Protein AF-A0A9E5QBC8-F1 (afdb_monomer_lite)

Foldseek 3Di:
DDPPPWLKWKKKFAADDPDQKPDDADDDDDDDPQAQWAWGDKIKGHRKIWMWMWTDPPWTKIKIKIAHPDQQIKIKIKIQGQDKKKKAWDQKDKDQFPDFDDDDPDDSITTGHGDPVRRMMMIIHGRMIIMMMTDRDPFKHWHHDQDWRHTAKIWRWDADPVRDTWGSDPAKDWADDVVQNVDDIDIDGPPKIWMFHRFDPKTWRTWMQGSVVRDIDTDMDGDGPFIWIDDPPDIDTPDDDPVNVQVSDVVSVVVVVVCVVCVVVVVVVVVVVVVVVVD

Structure (mmCIF, N/CA/C/O backbone):
data_AF-A0A9E5QBC8-F1
#
_entry.id   AF-A0A9E5QBC8-F1
#
loop_
_atom_site.group_PDB
_atom_site.id
_atom_site.type_symbol
_atom_site.label_atom_id
_atom_site.label_alt_id
_atom_site.label_comp_id
_atom_site.label_asym_id
_atom_site.label_entity_id
_atom_site.label_seq_id
_atom_site.pdbx_PDB_ins_code
_atom_site.Cartn_x
_atom_site.Cartn_y
_atom_site.Cartn_z
_atom_site.occupancy
_atom_site.B_iso_or_equiv
_atom_site.auth_seq_id
_atom_site.auth_comp_id
_atom_site.auth_asym_id
_atom_site.auth_atom_id
_atom_site.pdbx_PDB_model_num
ATOM 1 N N . MET A 1 1 ? 2.481 28.783 23.206 1.00 30.66 1 MET A N 1
ATOM 2 C CA . MET A 1 1 ? 1.432 28.085 22.438 1.00 30.66 1 MET A CA 1
ATOM 3 C C . MET A 1 1 ? 2.155 27.101 21.543 1.00 30.66 1 MET A C 1
ATOM 5 O O . MET A 1 1 ? 2.629 27.474 20.484 1.00 30.66 1 MET A O 1
ATOM 9 N N . GLU A 1 2 ? 2.401 25.906 22.066 1.00 24.31 2 GLU A N 1
ATOM 10 C CA . GLU A 1 2 ? 3.211 24.882 21.409 1.00 24.31 2 GLU A CA 1
ATOM 11 C C . GLU A 1 2 ? 2.227 23.858 20.834 1.00 24.31 2 GLU A C 1
ATOM 13 O O . GLU A 1 2 ? 1.739 22.982 21.544 1.00 24.31 2 GLU A O 1
ATOM 18 N N . LEU A 1 3 ? 1.840 24.040 19.568 1.00 27.94 3 LEU A N 1
ATOM 19 C CA . LEU A 1 3 ? 1.167 22.988 18.812 1.00 27.94 3 LEU A CA 1
ATOM 20 C C . LEU A 1 3 ? 2.230 21.920 18.550 1.00 27.94 3 LEU A C 1
ATOM 22 O O . LEU A 1 3 ? 2.986 22.008 17.585 1.00 27.94 3 LEU A O 1
ATOM 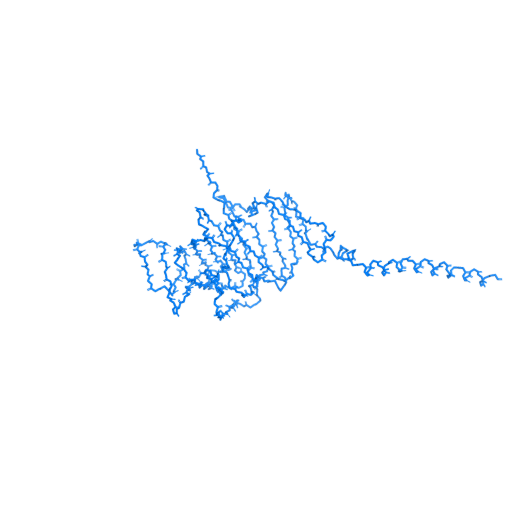26 N N . LYS A 1 4 ? 2.348 20.948 19.461 1.00 30.98 4 LYS A N 1
ATOM 27 C CA . LYS A 1 4 ? 3.004 19.681 19.142 1.00 30.98 4 LYS A CA 1
ATOM 28 C C . LYS A 1 4 ? 2.157 19.040 18.054 1.00 30.98 4 LYS A C 1
ATOM 30 O O . LYS A 1 4 ? 1.090 18.513 18.340 1.00 30.98 4 LYS A O 1
ATOM 35 N N . ASP A 1 5 ? 2.612 19.191 16.818 1.00 40.34 5 ASP A N 1
ATOM 36 C CA . ASP A 1 5 ? 2.021 18.576 15.640 1.00 40.34 5 ASP A CA 1
ATOM 37 C C . ASP A 1 5 ? 2.048 17.054 15.841 1.00 40.34 5 ASP A C 1
ATOM 39 O O . ASP A 1 5 ? 3.111 16.420 15.777 1.00 40.34 5 ASP A O 1
ATOM 43 N N . ASP A 1 6 ? 0.894 16.492 16.205 1.00 47.66 6 ASP A N 1
ATOM 44 C CA . ASP A 1 6 ? 0.686 15.054 16.293 1.00 47.66 6 ASP A CA 1
ATOM 45 C C . ASP A 1 6 ? 0.886 14.487 14.883 1.00 47.66 6 ASP A C 1
ATOM 47 O O . ASP A 1 6 ? 0.111 14.717 13.955 1.00 47.66 6 ASP A O 1
ATOM 51 N N . GLN A 1 7 ? 2.020 13.808 14.712 1.00 53.22 7 GLN A N 1
ATOM 52 C CA . GLN A 1 7 ? 2.468 13.236 13.448 1.00 53.22 7 GLN A CA 1
ATOM 53 C C . GLN A 1 7 ? 1.563 12.056 13.075 1.00 53.22 7 GLN A C 1
ATOM 55 O O . GLN A 1 7 ? 1.867 10.907 13.395 1.00 53.22 7 GLN A O 1
ATOM 60 N N . ASN A 1 8 ? 0.439 12.349 12.425 1.00 50.16 8 ASN A N 1
ATOM 61 C CA . ASN A 1 8 ? -0.476 11.341 11.904 1.00 50.16 8 ASN A CA 1
ATOM 62 C C . ASN A 1 8 ? -0.032 10.898 10.506 1.00 50.16 8 ASN A C 1
ATOM 64 O O . ASN A 1 8 ? 0.136 11.728 9.607 1.00 50.16 8 ASN A O 1
ATOM 68 N N . GLN A 1 9 ? 0.114 9.588 10.314 1.00 49.91 9 GLN A N 1
ATOM 69 C CA . GLN A 1 9 ? 0.330 8.980 9.000 1.00 49.91 9 GLN A CA 1
ATOM 70 C C . GLN A 1 9 ? -0.984 8.395 8.510 1.00 49.91 9 GLN A C 1
ATOM 72 O O . GLN A 1 9 ? -1.543 7.524 9.170 1.00 49.91 9 GLN A O 1
ATOM 77 N N . THR A 1 10 ? -1.452 8.835 7.345 1.00 52.03 10 THR A N 1
ATOM 78 C CA . THR A 1 10 ? -2.659 8.304 6.704 1.00 52.03 10 THR A CA 1
ATOM 79 C C . THR A 1 10 ? -2.285 7.659 5.381 1.00 52.03 10 THR A C 1
ATOM 81 O O . THR A 1 10 ? -1.554 8.239 4.580 1.00 52.03 10 THR A O 1
ATOM 84 N N . ILE A 1 11 ? -2.795 6.456 5.144 1.00 55.56 11 ILE A N 1
ATOM 85 C CA . ILE A 1 11 ? -2.618 5.717 3.900 1.00 55.56 11 ILE A CA 1
ATOM 86 C C . ILE A 1 11 ? -3.996 5.350 3.389 1.00 55.56 11 ILE A C 1
ATOM 88 O O . ILE A 1 11 ? -4.793 4.723 4.088 1.00 55.56 11 ILE A O 1
ATOM 92 N N . THR A 1 12 ? -4.270 5.757 2.155 1.00 59.97 12 THR A N 1
ATOM 93 C CA . THR A 1 12 ? -5.538 5.471 1.496 1.00 59.97 12 THR A CA 1
ATOM 94 C C . THR A 1 12 ? -5.338 4.316 0.526 1.00 59.97 12 THR A C 1
ATOM 96 O O . THR A 1 12 ? -4.531 4.387 -0.402 1.00 59.97 12 THR A O 1
ATOM 99 N N . ILE A 1 13 ? -6.089 3.241 0.738 1.00 54.59 13 ILE A N 1
ATOM 100 C CA . ILE A 1 13 ? -6.088 2.035 -0.083 1.00 54.59 13 ILE A CA 1
ATOM 101 C C . ILE A 1 13 ? -7.425 1.966 -0.821 1.00 54.59 13 ILE A C 1
ATOM 103 O O . ILE A 1 13 ? -8.492 2.035 -0.210 1.00 54.59 13 ILE A O 1
ATOM 107 N N . ARG A 1 14 ? -7.386 1.803 -2.146 1.00 49.09 14 ARG A N 1
ATOM 108 C CA . ARG A 1 14 ? -8.592 1.538 -2.947 1.00 49.09 14 ARG A CA 1
ATOM 109 C C . ARG A 1 14 ? -8.639 0.066 -3.337 1.00 49.09 14 ARG A C 1
ATOM 111 O O . ARG A 1 14 ? -7.687 -0.454 -3.924 1.00 49.09 14 ARG A O 1
ATOM 118 N N . LEU A 1 15 ? -9.744 -0.597 -3.001 1.00 46.62 15 LEU A N 1
ATOM 119 C CA . LEU A 1 15 ? -9.934 -2.026 -3.257 1.00 46.62 15 LEU A CA 1
ATOM 120 C C . LEU A 1 15 ? -10.379 -2.276 -4.708 1.00 46.62 15 LEU A C 1
ATOM 122 O O . LEU A 1 15 ? -11.296 -1.614 -5.201 1.00 46.62 15 LEU A O 1
ATOM 126 N N . ALA A 1 16 ? -9.758 -3.264 -5.361 1.00 36.47 16 ALA A N 1
ATOM 127 C CA . ALA A 1 16 ? -10.071 -3.696 -6.727 1.00 36.47 16 ALA A CA 1
ATOM 128 C C . ALA A 1 16 ? -10.977 -4.937 -6.740 1.00 36.47 16 ALA A C 1
ATOM 130 O O . ALA A 1 16 ? -10.787 -5.839 -5.925 1.00 36.47 16 ALA A O 1
ATOM 131 N N . GLY A 1 17 ? -11.897 -5.043 -7.704 1.00 38.25 17 GLY A N 1
ATOM 132 C CA . GLY A 1 17 ? -12.612 -6.296 -7.977 1.00 38.25 17 GLY A CA 1
ATOM 133 C C . GLY A 1 17 ? -13.818 -6.148 -8.908 1.00 38.25 17 GLY A C 1
ATOM 134 O O . GLY A 1 17 ? -14.735 -5.393 -8.622 1.00 38.25 17 GLY A O 1
ATOM 135 N N . GLU A 1 18 ? -13.873 -6.918 -9.995 1.00 36.22 18 GLU A N 1
ATOM 136 C CA . GLU A 1 18 ? -15.018 -6.923 -10.928 1.00 36.22 18 GLU A CA 1
ATOM 137 C C . GLU A 1 18 ? -16.269 -7.627 -10.361 1.00 36.22 18 GLU A C 1
ATOM 139 O O . GLU A 1 18 ? -17.368 -7.500 -10.897 1.00 36.22 18 GLU A O 1
ATOM 144 N N . THR A 1 19 ? -16.131 -8.355 -9.250 1.00 35.38 19 THR A N 1
ATOM 145 C CA . THR A 1 19 ? -17.245 -9.016 -8.561 1.00 35.38 19 THR A CA 1
ATOM 146 C C . THR A 1 19 ? -17.944 -8.073 -7.569 1.00 35.38 19 THR A C 1
ATOM 148 O O . THR A 1 19 ? -17.261 -7.405 -6.791 1.00 35.38 19 THR A O 1
ATOM 151 N N . PRO A 1 20 ? -19.294 -8.061 -7.505 1.00 33.47 20 PRO A N 1
ATOM 152 C CA . PRO A 1 20 ? -20.092 -7.100 -6.721 1.00 33.47 20 PRO A CA 1
ATOM 153 C C . PRO A 1 20 ? -19.868 -7.160 -5.198 1.00 33.47 20 PRO A C 1
ATOM 155 O O . PRO A 1 20 ? -20.250 -6.243 -4.473 1.00 33.47 20 PRO A O 1
ATOM 158 N N . SER A 1 21 ? -19.202 -8.207 -4.717 1.00 33.22 21 SER A N 1
ATOM 159 C CA . SER A 1 21 ? -18.767 -8.379 -3.335 1.00 33.22 21 SER A CA 1
ATOM 160 C C . SER A 1 21 ? -17.375 -9.010 -3.330 1.00 33.22 21 SER A C 1
ATOM 162 O O . SER A 1 21 ? -17.233 -10.181 -3.685 1.00 33.22 21 SER A O 1
ATOM 164 N N . ALA A 1 22 ? -16.347 -8.261 -2.923 1.00 30.05 22 ALA A N 1
ATOM 165 C CA . ALA A 1 22 ? -15.051 -8.844 -2.599 1.00 30.05 22 ALA A CA 1
ATOM 166 C C . ALA A 1 22 ? -15.187 -9.553 -1.242 1.00 30.05 22 ALA A C 1
ATOM 168 O O . ALA A 1 22 ? -15.096 -8.938 -0.180 1.00 30.05 22 ALA A O 1
ATOM 169 N N . ILE A 1 23 ? -15.495 -10.851 -1.272 1.00 30.62 23 ILE A N 1
ATOM 170 C CA . ILE A 1 23 ? -15.483 -11.698 -0.079 1.00 30.62 23 ILE A CA 1
ATOM 171 C C . ILE A 1 23 ? -14.111 -12.350 -0.020 1.00 30.62 23 ILE A C 1
ATOM 173 O O . ILE A 1 23 ? -13.866 -13.380 -0.642 1.00 30.62 23 ILE A O 1
ATOM 177 N N . LEU A 1 24 ? -13.211 -11.739 0.741 1.00 26.48 24 LEU A N 1
ATOM 178 C CA . LEU A 1 24 ? -12.032 -12.432 1.229 1.00 26.48 24 LEU A CA 1
ATOM 179 C C . LEU A 1 24 ? -12.481 -13.176 2.503 1.00 26.48 24 LEU A C 1
ATOM 181 O O . LEU A 1 24 ? -13.151 -12.613 3.371 1.00 26.48 24 LEU A O 1
ATOM 185 N N . SER A 1 25 ? -12.230 -14.476 2.597 1.00 23.64 25 SER A N 1
ATOM 186 C CA . SER A 1 25 ? -12.508 -15.259 3.806 1.00 23.64 25 SER A CA 1
ATOM 187 C C . SER A 1 25 ? -11.439 -16.319 3.947 1.00 23.64 25 SER A C 1
ATOM 189 O O . SER A 1 25 ? -11.368 -17.199 3.092 1.00 23.64 25 SER A O 1
ATOM 191 N N . ILE A 1 26 ? -10.628 -16.253 5.001 1.00 24.30 26 ILE A N 1
ATOM 192 C CA . ILE A 1 26 ? -9.674 -17.312 5.336 1.00 24.30 26 ILE A CA 1
ATOM 193 C C . ILE A 1 26 ? -9.657 -17.514 6.848 1.00 24.30 26 ILE A C 1
ATOM 195 O O . ILE A 1 26 ? -9.762 -16.571 7.624 1.00 24.30 26 ILE A O 1
ATOM 199 N N . SER A 1 27 ? -9.564 -18.787 7.222 1.00 25.91 27 SER A N 1
ATOM 200 C CA . SER A 1 27 ? -9.432 -19.292 8.581 1.00 25.91 27 SER A CA 1
ATOM 201 C C . SER A 1 27 ? -7.946 -19.525 8.872 1.00 25.91 27 SER A C 1
ATOM 203 O O . SER A 1 27 ? -7.267 -20.215 8.106 1.00 25.91 27 SER A O 1
ATOM 205 N N . VAL A 1 28 ? -7.428 -18.934 9.950 1.00 25.06 28 VAL A N 1
ATOM 206 C CA . VAL A 1 28 ? -6.022 -19.075 10.353 1.00 25.06 28 VAL A CA 1
ATOM 207 C C . VAL A 1 28 ? -5.820 -20.434 11.026 1.00 25.06 28 VAL A C 1
ATOM 209 O O . VAL A 1 28 ? -6.303 -20.678 12.130 1.00 25.06 28 VAL A O 1
ATOM 212 N N . LYS A 1 29 ? -5.057 -21.331 10.390 1.00 29.62 29 LYS A N 1
ATOM 213 C CA . LYS A 1 29 ? -4.472 -22.488 11.081 1.00 29.62 29 LYS A CA 1
ATOM 214 C C . LYS A 1 29 ? -3.150 -22.059 11.718 1.00 29.62 29 LYS A C 1
ATOM 216 O O . LYS A 1 29 ? -2.127 -22.044 11.044 1.00 29.62 29 LYS A O 1
ATOM 221 N N . LYS A 1 30 ? -3.216 -21.810 13.032 1.00 34.81 30 LYS A N 1
ATOM 222 C CA . LYS A 1 30 ? -2.106 -21.576 13.975 1.00 34.81 30 LYS A CA 1
ATOM 223 C C . LYS A 1 30 ? -1.459 -20.186 13.848 1.00 34.81 30 LYS A C 1
ATOM 225 O O . LYS A 1 30 ? -0.759 -19.902 12.884 1.00 34.81 30 LYS A O 1
ATOM 230 N N . ALA A 1 31 ? -1.725 -19.336 14.843 1.00 40.00 31 ALA A N 1
ATOM 231 C CA . ALA A 1 31 ? -1.109 -18.021 14.995 1.00 40.00 31 ALA A CA 1
ATOM 232 C C . ALA A 1 31 ? 0.420 -18.145 15.071 1.00 40.00 31 ALA A C 1
ATOM 234 O O . ALA A 1 31 ? 0.945 -19.039 15.740 1.00 40.00 31 ALA A O 1
ATOM 235 N N . ASP A 1 32 ? 1.115 -17.253 14.369 1.00 45.41 32 ASP A N 1
ATOM 236 C CA . ASP A 1 32 ? 2.552 -17.063 14.528 1.00 45.41 32 ASP A CA 1
ATOM 237 C C . ASP A 1 32 ? 2.822 -16.557 15.955 1.00 45.41 32 ASP A C 1
ATOM 239 O O . ASP A 1 32 ? 2.075 -15.720 16.464 1.00 45.41 32 ASP A O 1
ATOM 243 N N . VAL A 1 33 ? 3.858 -17.073 16.621 1.00 47.00 33 VAL A N 1
ATOM 244 C CA . VAL A 1 33 ? 4.082 -16.887 18.075 1.00 47.00 33 VAL A CA 1
ATOM 245 C C . VAL A 1 33 ? 4.334 -15.411 18.438 1.00 47.00 33 VAL A C 1
ATOM 247 O O . VAL A 1 33 ? 4.173 -15.023 19.591 1.00 47.00 33 VAL A O 1
ATOM 250 N N . ASN A 1 34 ? 4.637 -14.575 17.439 1.00 51.06 34 ASN A N 1
ATOM 251 C CA . ASN A 1 34 ? 4.925 -13.147 17.589 1.00 51.06 34 ASN A CA 1
ATOM 252 C C . ASN A 1 34 ? 3.815 -12.217 17.046 1.00 51.06 34 ASN A C 1
ATOM 254 O O . ASN A 1 34 ? 4.026 -11.010 16.932 1.00 51.06 34 ASN A O 1
ATOM 258 N N . ALA A 1 35 ? 2.644 -12.739 16.664 1.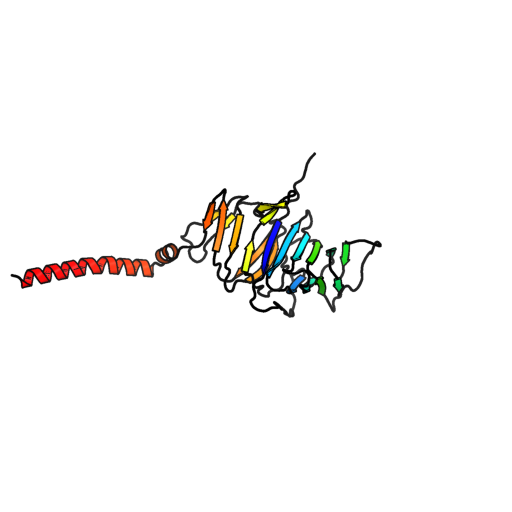00 57.69 35 ALA A N 1
ATOM 259 C CA . ALA A 1 35 ? 1.531 -11.909 16.198 1.00 57.69 35 ALA A CA 1
ATOM 260 C C . ALA A 1 35 ? 0.667 -11.429 17.381 1.00 57.69 35 ALA A C 1
ATOM 262 O O . ALA A 1 35 ? 0.113 -12.240 18.121 1.00 57.69 35 ALA A O 1
ATOM 263 N N . LEU A 1 36 ? 0.497 -10.108 17.535 1.00 63.25 36 LEU A N 1
ATOM 264 C CA . LEU A 1 36 ? -0.457 -9.513 18.498 1.00 63.25 36 LEU A CA 1
ATOM 265 C C . LEU A 1 36 ? -1.914 -9.869 18.168 1.00 63.25 36 LEU A C 1
ATOM 267 O O . LEU A 1 36 ? -2.803 -9.837 19.022 1.00 63.25 36 LEU A O 1
ATOM 271 N N . GLY A 1 37 ? -2.139 -10.179 16.898 1.00 67.06 37 GLY A N 1
ATOM 272 C CA . GLY A 1 37 ? -3.416 -10.490 16.303 1.00 67.06 37 GLY A CA 1
ATOM 273 C C . GLY A 1 37 ? -3.317 -10.441 14.784 1.00 67.06 37 GLY A C 1
ATOM 274 O O . GLY A 1 37 ? -2.271 -10.118 14.224 1.00 67.06 37 GLY A O 1
ATOM 275 N N . THR A 1 38 ? -4.415 -10.751 14.115 1.00 69.88 38 THR A N 1
ATOM 276 C CA . THR A 1 38 ? -4.596 -10.564 12.684 1.00 69.88 38 THR A CA 1
ATOM 277 C C . THR A 1 38 ? -5.851 -9.740 12.455 1.00 69.88 38 THR A C 1
ATOM 279 O O . THR A 1 38 ? -6.941 -10.082 12.910 1.00 69.88 38 THR A O 1
ATOM 282 N N . LEU A 1 39 ? -5.727 -8.645 11.710 1.00 69.69 39 LEU A N 1
ATOM 283 C CA . LEU A 1 39 ? -6.859 -8.121 10.976 1.00 69.69 39 LEU A CA 1
ATOM 284 C C . LEU A 1 39 ? -7.165 -9.135 9.874 1.00 69.69 39 LEU A C 1
ATOM 286 O O . LEU A 1 39 ? -6.419 -9.304 8.902 1.00 69.69 39 LEU A O 1
ATOM 290 N N . ASP A 1 40 ? -8.241 -9.858 10.125 1.00 70.19 40 ASP A N 1
ATOM 291 C CA . ASP A 1 40 ? -8.860 -10.832 9.251 1.00 70.19 40 ASP A CA 1
ATOM 292 C C . ASP A 1 40 ? -9.673 -10.073 8.180 1.00 70.19 40 ASP A C 1
ATOM 294 O O . ASP A 1 40 ? -9.634 -8.838 8.119 1.00 70.19 40 ASP A O 1
ATOM 298 N N . PRO A 1 41 ? -10.337 -10.751 7.229 1.00 65.06 41 PRO A N 1
ATOM 299 C CA . PRO A 1 41 ? -10.662 -10.091 5.985 1.00 65.06 41 PRO A CA 1
ATOM 300 C C . PRO A 1 41 ? -11.662 -8.954 6.168 1.00 65.06 41 PRO A C 1
ATOM 302 O O . PRO A 1 41 ? -12.769 -9.121 6.684 1.00 65.06 41 PRO A O 1
ATOM 305 N N . ILE A 1 42 ? -11.256 -7.797 5.659 1.00 71.25 42 ILE A N 1
ATOM 306 C CA . ILE A 1 42 ? -12.139 -6.684 5.373 1.00 71.25 42 ILE A CA 1
ATOM 307 C C . ILE A 1 42 ? -13.031 -7.090 4.198 1.00 71.25 42 ILE A C 1
ATOM 309 O O . ILE A 1 42 ? -12.544 -7.420 3.117 1.00 71.25 42 ILE A O 1
ATOM 313 N N . ARG A 1 43 ? -14.345 -7.042 4.403 1.00 74.25 43 ARG A N 1
ATOM 314 C CA . ARG A 1 43 ? -15.337 -7.142 3.334 1.00 74.25 43 ARG A CA 1
ATOM 315 C C . ARG A 1 43 ? -15.909 -5.763 3.086 1.00 74.25 43 ARG A C 1
ATOM 317 O O . ARG A 1 43 ? -16.456 -5.130 3.989 1.00 74.25 43 ARG A O 1
ATOM 324 N N . ALA A 1 44 ? -15.790 -5.331 1.846 1.00 77.62 44 ALA A N 1
ATOM 325 C CA . ALA A 1 44 ? -16.386 -4.106 1.365 1.00 77.62 44 ALA A CA 1
ATOM 326 C C . ALA A 1 44 ? -16.796 -4.295 -0.097 1.00 77.62 44 ALA A C 1
ATOM 328 O O . ALA A 1 44 ? -16.233 -5.123 -0.822 1.00 77.62 44 ALA A O 1
ATOM 329 N N . ASN A 1 45 ? -17.796 -3.535 -0.533 1.00 77.00 45 ASN A N 1
ATOM 330 C CA . ASN A 1 45 ? -18.220 -3.524 -1.928 1.00 77.00 45 ASN A CA 1
ATOM 331 C C . ASN A 1 45 ? -17.095 -2.975 -2.822 1.00 77.00 45 ASN A C 1
ATOM 333 O O . ASN A 1 45 ? -16.246 -2.198 -2.374 1.00 77.00 45 ASN A O 1
ATOM 337 N N . HIS A 1 46 ? -17.103 -3.338 -4.104 1.00 72.62 46 HIS A N 1
ATOM 338 C CA . HIS A 1 46 ? -16.156 -2.782 -5.070 1.00 72.62 46 HIS A CA 1
ATOM 339 C C . HIS A 1 46 ? -16.195 -1.242 -5.093 1.00 72.62 46 HIS A C 1
ATOM 341 O O . HIS A 1 46 ? -17.264 -0.634 -5.015 1.00 72.62 46 HIS A O 1
ATOM 347 N N . GLY A 1 47 ? -15.022 -0.613 -5.211 1.00 71.56 47 GLY A N 1
ATOM 348 C CA . GLY A 1 47 ? -14.883 0.844 -5.199 1.00 71.56 47 GLY A CA 1
ATOM 349 C C . GLY A 1 47 ? -14.933 1.476 -3.807 1.00 71.56 47 GLY A C 1
ATOM 350 O O . GLY A 1 47 ? -14.869 2.700 -3.712 1.00 71.56 47 GLY A O 1
ATOM 351 N N . SER A 1 48 ? -15.026 0.673 -2.743 1.00 76.94 48 SER A N 1
ATOM 352 C CA . SER A 1 48 ? -14.871 1.173 -1.376 1.00 76.94 48 SER A CA 1
ATOM 353 C C . SER A 1 48 ? -13.440 1.653 -1.127 1.00 76.94 48 SER A C 1
ATOM 355 O O . SER A 1 48 ? -12.470 1.108 -1.668 1.00 76.94 48 SER A O 1
ATOM 357 N N . VAL A 1 49 ? -13.317 2.668 -0.280 1.00 79.00 49 VAL A N 1
ATOM 358 C CA . VAL A 1 49 ? -12.043 3.226 0.172 1.00 79.00 49 VAL A CA 1
ATOM 359 C C . VAL A 1 49 ? -11.759 2.699 1.570 1.00 79.00 49 VAL A C 1
ATOM 361 O O . VAL A 1 49 ? -12.623 2.764 2.441 1.00 79.00 49 VAL A O 1
ATOM 364 N N . VAL A 1 50 ? -10.558 2.165 1.774 1.00 79.50 50 VAL A N 1
ATOM 365 C CA . VAL A 1 50 ? -10.060 1.774 3.092 1.00 79.50 50 VAL A CA 1
ATOM 366 C C . VAL A 1 50 ? -8.945 2.732 3.469 1.00 79.50 50 VAL A C 1
ATOM 368 O O . VAL A 1 50 ? -7.916 2.795 2.798 1.00 79.50 50 VAL A O 1
ATOM 371 N N . THR A 1 51 ? -9.142 3.467 4.548 1.00 81.00 51 THR A N 1
ATOM 372 C CA . THR A 1 51 ? -8.145 4.378 5.098 1.00 81.00 51 THR A CA 1
ATOM 373 C C . THR A 1 51 ? -7.540 3.743 6.338 1.00 81.00 51 THR A C 1
ATOM 375 O O . THR A 1 51 ? -8.254 3.349 7.260 1.00 81.00 51 THR A O 1
ATOM 378 N N . LEU A 1 52 ? -6.215 3.637 6.348 1.00 80.38 52 LEU A N 1
ATOM 379 C CA . LEU A 1 52 ? -5.431 3.227 7.504 1.00 80.38 52 LEU A CA 1
ATOM 380 C C . LEU A 1 52 ? -4.687 4.450 8.023 1.00 80.38 52 LEU A C 1
ATOM 382 O O . LEU A 1 52 ? -3.909 5.061 7.294 1.00 80.38 52 LEU A O 1
ATOM 386 N N . GLU A 1 53 ? -4.909 4.802 9.279 1.00 81.50 53 GLU A N 1
ATOM 387 C CA . GLU A 1 53 ? -4.210 5.900 9.937 1.00 81.50 53 GLU A CA 1
ATOM 388 C C . GLU A 1 53 ? -3.469 5.381 11.166 1.00 81.50 53 GLU A C 1
ATOM 390 O O . GLU A 1 53 ? -4.028 4.606 11.938 1.00 81.50 53 GLU A O 1
ATOM 395 N N . ILE A 1 54 ? -2.232 5.825 11.378 1.00 77.06 54 ILE A N 1
ATOM 396 C CA . ILE A 1 54 ? -1.537 5.661 12.656 1.00 77.06 54 ILE A CA 1
ATOM 397 C C . ILE A 1 54 ? -1.435 7.012 13.339 1.00 77.06 54 ILE A C 1
ATOM 399 O O . ILE A 1 54 ? -0.970 7.987 12.748 1.00 77.06 54 ILE A O 1
ATOM 403 N N . THR A 1 55 ? -1.830 7.035 14.610 1.00 76.38 55 THR A N 1
ATOM 404 C CA . THR A 1 55 ? -1.794 8.221 15.470 1.00 76.38 55 THR A CA 1
ATOM 405 C C . THR A 1 55 ? -1.188 7.892 16.834 1.00 76.38 55 THR A C 1
ATOM 407 O O . THR A 1 55 ? -1.288 6.760 17.303 1.00 76.38 55 THR A O 1
ATOM 410 N N . GLY A 1 56 ? -0.622 8.894 17.507 1.00 63.56 56 GLY A N 1
ATOM 411 C CA . GLY A 1 56 ? -0.343 8.841 18.945 1.00 63.56 56 GLY A CA 1
ATOM 412 C C . GLY A 1 56 ? 1.081 8.460 19.369 1.00 63.56 56 GLY A C 1
ATOM 413 O O . GLY A 1 56 ? 1.782 7.666 18.743 1.00 63.56 56 GLY A O 1
ATOM 414 N N . LYS A 1 57 ? 1.489 9.045 20.503 1.00 58.66 57 LYS A N 1
ATOM 415 C CA . LYS A 1 57 ? 2.654 8.674 21.322 1.00 58.66 57 LYS A CA 1
ATOM 416 C C . LYS A 1 57 ? 2.191 8.552 22.782 1.00 58.66 57 LYS A C 1
ATOM 418 O O . LYS A 1 57 ? 1.363 9.359 23.202 1.00 58.66 57 LYS A O 1
ATOM 423 N N . PRO A 1 58 ? 2.718 7.607 23.582 1.00 60.28 58 PRO A N 1
ATOM 424 C CA . PRO A 1 58 ? 3.767 6.631 23.265 1.00 60.28 58 PRO A CA 1
ATOM 425 C C . PRO A 1 58 ? 3.259 5.341 22.598 1.00 60.28 58 PRO A C 1
ATOM 427 O O . PRO A 1 58 ? 4.074 4.553 22.134 1.00 60.28 58 PRO A O 1
ATOM 430 N N . TYR A 1 59 ? 1.944 5.123 22.539 1.00 65.62 59 TYR A N 1
ATOM 431 C CA . TYR A 1 59 ? 1.353 3.911 21.970 1.00 65.62 59 TYR A CA 1
ATOM 432 C C . TYR A 1 59 ? 0.723 4.222 20.611 1.00 65.62 59 TYR A C 1
ATOM 434 O O . TYR A 1 59 ? -0.159 5.085 20.566 1.00 65.62 59 TYR A O 1
ATOM 442 N N . PRO A 1 60 ? 1.136 3.548 19.525 1.00 71.12 60 PRO A N 1
ATOM 443 C CA . PRO A 1 60 ? 0.507 3.738 18.231 1.00 71.12 60 PRO A CA 1
ATOM 444 C C . PRO A 1 60 ? -0.943 3.247 18.293 1.00 71.12 60 PRO A C 1
ATOM 446 O O . PRO A 1 60 ? -1.238 2.140 18.753 1.00 71.12 60 PRO A O 1
ATOM 449 N N . ALA A 1 61 ? -1.854 4.089 17.828 1.00 77.94 61 ALA A N 1
ATOM 450 C CA . ALA A 1 61 ? -3.242 3.745 17.603 1.00 77.94 61 ALA A CA 1
ATOM 451 C C . ALA A 1 61 ? -3.494 3.656 16.100 1.00 77.94 61 ALA A C 1
ATOM 453 O O . ALA A 1 61 ? -3.214 4.613 15.378 1.00 77.94 61 ALA A O 1
ATOM 454 N N . ILE A 1 62 ? -4.037 2.526 15.647 1.00 80.56 62 ILE A N 1
ATOM 455 C CA . ILE A 1 62 ? -4.481 2.352 14.267 1.00 80.56 62 ILE A CA 1
ATOM 456 C C . ILE A 1 62 ? -5.948 2.761 14.182 1.00 80.56 62 ILE A C 1
ATOM 458 O O . ILE A 1 62 ? -6.788 2.176 14.865 1.00 80.56 62 ILE A O 1
ATOM 462 N N . THR A 1 63 ? -6.269 3.711 13.315 1.00 83.94 63 THR A N 1
ATOM 463 C CA . THR A 1 63 ? -7.635 3.943 12.847 1.00 83.94 63 THR A CA 1
ATOM 464 C C . THR A 1 63 ? -7.817 3.235 11.514 1.00 83.94 63 THR A C 1
ATOM 466 O O . THR A 1 63 ? -7.027 3.418 10.590 1.00 83.94 63 THR A O 1
ATOM 469 N N . ILE A 1 64 ? -8.863 2.426 11.415 1.00 84.06 64 ILE A N 1
ATOM 470 C CA . ILE A 1 64 ? -9.312 1.807 10.177 1.00 84.06 64 ILE A CA 1
ATOM 471 C C . ILE A 1 64 ? -10.676 2.397 9.858 1.00 84.06 64 ILE A C 1
ATOM 473 O O . ILE A 1 64 ? -11.621 2.298 10.643 1.00 84.06 64 ILE A O 1
ATOM 477 N N . GLU A 1 65 ? -10.765 3.018 8.695 1.00 86.56 65 GLU A N 1
ATOM 478 C CA . GLU A 1 65 ? -12.004 3.550 8.156 1.00 86.56 65 GLU A CA 1
ATOM 479 C C . GLU A 1 65 ? -12.304 2.876 6.828 1.00 86.56 65 GLU A C 1
ATOM 481 O O . GLU A 1 65 ? -11.443 2.759 5.959 1.00 86.56 65 GLU A O 1
ATOM 486 N N . LEU A 1 66 ? -13.537 2.417 6.681 1.00 83.94 66 LEU A N 1
ATOM 487 C CA . LEU A 1 66 ? -14.062 1.876 5.448 1.00 83.94 66 LEU A CA 1
ATOM 488 C C . LEU A 1 66 ? -15.198 2.773 4.999 1.00 83.94 66 LEU A C 1
ATOM 490 O O . LEU A 1 66 ? -16.164 2.977 5.732 1.00 83.94 66 LEU A O 1
ATOM 494 N N . GLN A 1 67 ? -15.092 3.265 3.775 1.00 85.88 67 GLN A N 1
ATOM 495 C CA . GLN A 1 67 ? -16.118 4.071 3.148 1.00 85.88 67 GLN A CA 1
ATOM 496 C C . GLN A 1 67 ? -16.618 3.350 1.904 1.00 85.88 67 GLN A C 1
ATOM 498 O O . GLN A 1 67 ? -15.869 3.119 0.952 1.00 85.88 67 GLN A O 1
ATOM 503 N N . GLY A 1 68 ? -17.891 2.969 1.926 1.00 84.19 68 GLY A N 1
ATOM 504 C CA . GLY A 1 68 ? -18.565 2.403 0.771 1.00 84.19 68 GLY A CA 1
ATOM 505 C C . GLY A 1 68 ? -18.757 3.447 -0.323 1.00 84.19 68 GLY A C 1
ATOM 506 O O . GLY A 1 68 ? -18.894 4.637 -0.047 1.00 84.19 68 GLY A O 1
ATOM 507 N N . LYS A 1 69 ? -18.812 2.994 -1.579 1.00 83.12 69 LYS A N 1
ATOM 508 C CA . LYS A 1 69 ? -19.170 3.859 -2.714 1.00 83.12 69 LYS A CA 1
ATOM 509 C C . LYS A 1 69 ? -20.577 4.456 -2.557 1.00 83.12 69 LYS A C 1
ATOM 511 O O . LYS A 1 69 ? -20.797 5.608 -2.917 1.00 83.12 69 LYS A O 1
ATOM 516 N N . ASP A 1 70 ? -21.490 3.664 -1.995 1.00 86.44 70 ASP A N 1
ATOM 517 C CA . ASP A 1 70 ? -22.891 4.008 -1.777 1.00 86.44 70 ASP A CA 1
ATOM 518 C C . ASP A 1 70 ? -23.250 3.832 -0.293 1.00 86.44 70 ASP A C 1
ATOM 520 O O . ASP A 1 70 ? -22.709 2.960 0.391 1.00 86.44 70 ASP A O 1
ATOM 524 N N . ALA A 1 71 ? -24.214 4.610 0.208 1.00 83.44 71 ALA A N 1
ATOM 525 C CA . ALA A 1 71 ? -24.650 4.553 1.610 1.00 83.44 71 ALA A CA 1
ATOM 526 C C . ALA A 1 71 ? -25.238 3.187 2.027 1.00 83.44 71 ALA A C 1
ATOM 528 O O . ALA A 1 71 ? -25.297 2.866 3.211 1.00 83.44 71 ALA A O 1
ATOM 529 N N . SER A 1 72 ? -25.666 2.375 1.058 1.00 83.31 72 SER A N 1
ATOM 530 C CA . SER A 1 72 ? -26.192 1.022 1.264 1.00 83.31 72 SER A CA 1
ATOM 531 C C . SER A 1 72 ? -25.117 -0.070 1.263 1.00 83.31 72 SER A C 1
ATOM 533 O O . SER A 1 72 ? -25.448 -1.240 1.457 1.00 83.31 72 SER A O 1
ATOM 535 N N . ALA A 1 73 ? -23.844 0.275 1.039 1.00 79.25 73 ALA A N 1
ATOM 536 C CA . ALA A 1 73 ? -22.758 -0.697 1.046 1.00 79.25 73 ALA A CA 1
ATOM 537 C C . ALA A 1 73 ? -22.645 -1.363 2.424 1.00 79.25 73 ALA A C 1
ATOM 539 O O . ALA A 1 73 ? -22.592 -0.684 3.452 1.00 79.25 73 ALA A O 1
ATOM 540 N N . ILE A 1 74 ? -22.598 -2.695 2.435 1.00 82.19 74 ILE A N 1
ATOM 541 C CA . ILE A 1 74 ? -22.420 -3.478 3.656 1.00 82.19 74 ILE A CA 1
ATOM 542 C C . ILE A 1 74 ? -20.921 -3.636 3.874 1.00 82.19 74 ILE A C 1
ATOM 544 O O . ILE A 1 74 ? -20.217 -4.215 3.047 1.00 82.19 74 ILE A O 1
ATOM 548 N N . LEU A 1 75 ? -20.443 -3.120 5.000 1.00 83.00 75 LEU A N 1
ATOM 549 C CA . LEU A 1 75 ? -19.035 -3.130 5.364 1.00 83.00 75 LEU A CA 1
ATOM 550 C C . LEU A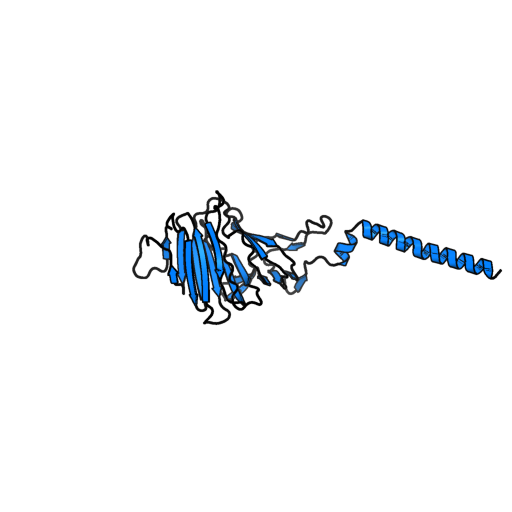 1 75 ? -18.850 -4.037 6.572 1.00 83.00 75 LEU A C 1
ATOM 552 O O . LEU A 1 75 ? -19.619 -3.966 7.534 1.00 83.00 75 LEU A O 1
ATOM 556 N N . SER A 1 76 ? -17.824 -4.882 6.543 1.00 81.88 76 SER A N 1
ATOM 557 C CA . SER A 1 76 ? -17.443 -5.655 7.719 1.00 81.88 76 SER A CA 1
ATOM 558 C C . SER A 1 76 ? -15.940 -5.830 7.826 1.00 81.88 76 SER A C 1
ATOM 560 O O . SER A 1 76 ? -15.282 -6.087 6.824 1.00 81.88 76 SER A O 1
ATOM 562 N N . ALA A 1 77 ? -15.414 -5.775 9.041 1.00 80.88 77 ALA A N 1
ATOM 563 C CA . ALA A 1 77 ? -14.030 -6.114 9.337 1.00 80.88 77 ALA A CA 1
ATOM 564 C C . ALA A 1 77 ? -14.011 -7.147 10.462 1.00 80.88 77 ALA A C 1
ATOM 566 O O . ALA A 1 77 ? -14.790 -7.044 11.411 1.00 80.88 77 ALA A O 1
ATOM 567 N N . VAL A 1 78 ? -13.140 -8.144 10.345 1.00 79.44 78 VAL A N 1
ATOM 568 C CA . VAL A 1 78 ? -12.905 -9.120 11.409 1.00 79.44 78 VAL A CA 1
ATOM 569 C C . VAL A 1 78 ? -11.536 -8.836 11.993 1.00 79.44 78 VAL A C 1
ATOM 571 O O . VAL A 1 78 ? -10.566 -8.661 11.262 1.00 79.44 78 VAL A O 1
ATOM 574 N N . LEU A 1 79 ? -11.463 -8.765 13.311 1.00 78.00 79 LEU A N 1
ATOM 575 C CA . LEU A 1 79 ? -10.225 -8.541 14.030 1.00 78.00 79 LEU A CA 1
ATOM 576 C C . LEU A 1 79 ? -10.019 -9.674 15.014 1.00 78.00 79 LEU A C 1
ATOM 578 O O . LEU A 1 79 ? -10.809 -9.818 15.942 1.00 78.00 79 LEU A O 1
ATOM 582 N N . SER A 1 80 ? -8.945 -10.425 14.838 1.00 76.56 80 SER A N 1
ATOM 583 C CA . SER A 1 80 ? -8.518 -11.449 15.776 1.00 76.56 80 SER A CA 1
ATOM 584 C C . SER A 1 80 ? -7.365 -10.911 16.611 1.00 76.56 80 SER A C 1
ATOM 586 O O . SER A 1 80 ? -6.300 -10.664 16.067 1.00 76.56 80 SER A O 1
ATOM 588 N N . ILE A 1 81 ? -7.542 -10.694 17.914 1.00 73.81 81 ILE A N 1
ATOM 589 C CA . ILE A 1 81 ? -6.485 -10.184 18.805 1.00 73.81 81 ILE A CA 1
ATOM 590 C C . ILE A 1 81 ? -6.410 -11.047 20.063 1.00 73.81 81 ILE A C 1
ATOM 592 O O . ILE A 1 81 ? -7.424 -11.453 20.619 1.00 73.81 81 ILE A O 1
ATOM 596 N N . THR A 1 82 ? -5.199 -11.320 20.538 1.00 71.44 82 THR A N 1
ATOM 597 C CA . THR A 1 82 ? -4.990 -12.137 21.745 1.00 71.44 82 THR A CA 1
ATOM 598 C C . THR A 1 82 ? -4.755 -11.302 23.004 1.00 71.44 82 THR A C 1
ATOM 600 O O . THR A 1 82 ? -4.909 -11.810 24.111 1.00 71.44 82 THR A O 1
ATOM 603 N N . GLN A 1 83 ? -4.411 -10.020 22.860 1.00 71.88 83 GLN A N 1
ATOM 604 C CA . GLN A 1 83 ? -4.109 -9.117 23.974 1.00 71.88 83 GLN A CA 1
ATOM 605 C C . GLN A 1 83 ? -5.249 -8.127 24.260 1.00 71.88 83 GLN A C 1
ATOM 607 O O . GLN A 1 83 ? -6.014 -7.797 23.359 1.00 71.88 83 GLN A O 1
ATOM 612 N N . PRO A 1 84 ? -5.369 -7.588 25.485 1.00 71.56 84 PRO A N 1
ATOM 613 C CA . PRO A 1 84 ? -6.314 -6.510 25.761 1.00 71.56 84 PRO A CA 1
ATOM 614 C C . PRO A 1 84 ? -6.029 -5.267 24.906 1.00 71.56 84 PRO A C 1
ATOM 616 O O . PRO A 1 84 ? -4.878 -4.851 24.765 1.00 71.56 84 PRO A O 1
ATOM 619 N N . PHE A 1 85 ? -7.079 -4.636 24.382 1.00 74.50 85 PHE A N 1
ATOM 620 C CA . PHE A 1 85 ? -6.967 -3.416 23.576 1.00 74.50 85 PHE A CA 1
ATOM 621 C C . PHE A 1 85 ? -8.069 -2.409 23.912 1.00 74.50 85 PHE A C 1
ATOM 623 O O . PHE A 1 85 ? -9.121 -2.756 24.460 1.00 74.50 85 PHE A O 1
ATOM 630 N N . GLN A 1 86 ? -7.813 -1.138 23.591 1.00 77.44 86 GLN A N 1
ATOM 631 C CA . GLN A 1 86 ? -8.843 -0.100 23.609 1.00 77.44 86 GLN A CA 1
ATOM 632 C C . GLN A 1 86 ? -9.410 0.060 22.208 1.00 77.44 86 GLN A C 1
ATOM 634 O O . GLN A 1 86 ? -8.652 0.220 21.253 1.00 77.44 86 GLN A O 1
ATOM 639 N N . LEU A 1 87 ? -10.732 0.035 22.107 1.00 77.81 87 LEU A N 1
ATOM 640 C CA . LEU A 1 87 ? -11.481 0.188 20.874 1.00 77.81 87 LEU A CA 1
ATOM 641 C C . LEU A 1 87 ? -12.343 1.446 20.956 1.00 77.81 87 LEU A C 1
ATOM 643 O O . LEU A 1 87 ? -13.134 1.588 21.880 1.00 77.81 87 LEU A O 1
ATOM 647 N N . ILE A 1 88 ? -12.247 2.316 19.959 1.00 78.62 88 ILE A N 1
ATOM 648 C CA . ILE 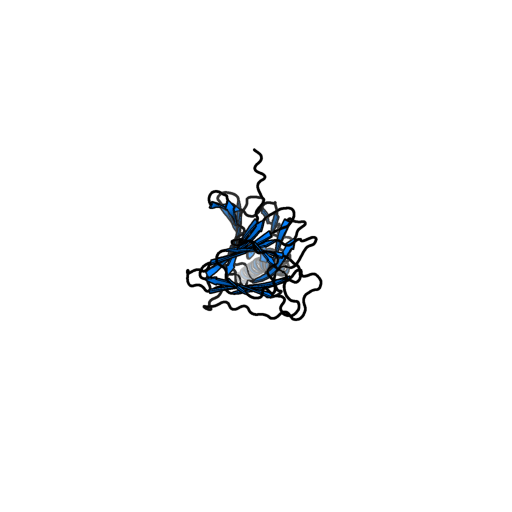A 1 88 ? -13.141 3.458 19.772 1.00 78.62 88 ILE A CA 1
ATOM 649 C C . ILE A 1 88 ? -13.871 3.252 18.454 1.00 78.62 88 ILE A C 1
ATOM 651 O O . ILE A 1 88 ? -13.220 3.073 17.429 1.00 78.62 88 ILE A O 1
ATOM 655 N N . THR A 1 89 ? -15.198 3.266 18.451 1.00 79.56 89 THR A N 1
ATOM 656 C CA . THR A 1 89 ? -15.978 3.019 17.227 1.00 79.56 89 THR A CA 1
ATOM 657 C C . THR A 1 89 ? -16.951 4.136 16.930 1.00 79.56 89 THR A C 1
ATOM 659 O O . THR A 1 89 ? -17.556 4.673 17.853 1.00 79.56 89 THR A O 1
ATOM 662 N N . ASP A 1 90 ? -17.180 4.387 15.645 1.00 76.88 90 ASP A N 1
ATOM 663 C CA . ASP A 1 90 ? -18.228 5.281 15.162 1.00 76.88 90 ASP A CA 1
ATOM 664 C C . ASP A 1 90 ? -18.944 4.652 13.955 1.00 76.88 90 ASP A C 1
ATOM 666 O O . ASP A 1 90 ? -18.307 4.038 13.097 1.00 76.88 90 ASP A O 1
ATOM 670 N N . TYR A 1 91 ? -20.274 4.762 13.909 1.00 75.00 91 TYR A N 1
ATOM 671 C CA . TYR A 1 91 ? -21.142 4.123 12.902 1.00 75.00 91 TYR A CA 1
ATOM 672 C C . TYR A 1 91 ? -20.980 2.595 12.754 1.00 75.00 91 TYR A C 1
ATOM 674 O O . TYR A 1 91 ? -21.156 2.046 11.666 1.00 75.00 91 TYR A O 1
ATOM 682 N N . THR A 1 92 ? -20.663 1.872 13.836 1.00 74.19 92 THR A N 1
ATOM 683 C CA . THR A 1 92 ? -20.465 0.411 13.772 1.00 74.19 92 THR A CA 1
ATOM 684 C C . THR A 1 92 ? -21.322 -0.355 14.774 1.00 74.19 92 THR A C 1
ATOM 686 O O . THR A 1 92 ? -21.592 0.110 15.880 1.00 74.19 92 THR A O 1
ATOM 689 N N . LYS A 1 93 ? -21.707 -1.573 14.394 1.00 78.12 93 LYS A N 1
ATOM 690 C CA . LYS A 1 93 ? -22.198 -2.612 15.296 1.00 78.12 93 LYS A CA 1
ATOM 691 C C . LYS A 1 93 ? -21.077 -3.616 15.542 1.00 78.12 93 LYS A C 1
ATOM 693 O O . LYS A 1 93 ? -20.535 -4.182 14.588 1.00 78.12 93 LYS A O 1
ATOM 698 N N . VAL A 1 94 ? -20.777 -3.853 16.816 1.00 76.75 94 VAL A N 1
ATOM 699 C CA . VAL A 1 94 ? -19.711 -4.754 17.265 1.00 76.75 94 VAL A CA 1
ATOM 700 C C . VAL A 1 94 ? -20.313 -6.059 17.791 1.00 76.75 94 VAL A C 1
ATOM 702 O O . VAL A 1 94 ? -21.225 -6.029 18.612 1.00 76.75 94 VAL A O 1
ATOM 705 N N . ASN A 1 95 ? -19.819 -7.208 17.321 1.00 78.00 95 ASN A N 1
ATOM 706 C CA . ASN A 1 95 ? -20.206 -8.540 17.804 1.00 78.00 95 ASN A CA 1
ATOM 707 C C . ASN A 1 95 ? -18.958 -9.348 18.211 1.00 78.00 95 ASN A C 1
ATOM 709 O O . ASN A 1 95 ? -17.887 -9.145 17.643 1.00 78.00 95 ASN A O 1
ATOM 713 N N . GLY A 1 96 ? -19.103 -10.295 19.146 1.00 69.44 96 GLY A N 1
ATOM 714 C CA . GLY A 1 96 ? -18.005 -11.171 19.600 1.00 69.44 96 GLY A CA 1
ATOM 715 C C . GLY A 1 96 ? -17.289 -10.716 20.879 1.00 69.44 96 GLY A C 1
ATOM 716 O O . GLY A 1 96 ? -16.308 -11.330 21.282 1.00 69.44 96 GLY A O 1
ATOM 717 N N . ILE A 1 97 ? -17.783 -9.671 21.550 1.00 70.62 97 ILE A N 1
ATOM 718 C CA . ILE A 1 97 ? -17.246 -9.215 22.839 1.00 70.62 97 ILE A CA 1
ATOM 719 C C . ILE A 1 97 ? -17.882 -10.033 23.968 1.00 70.62 97 ILE A C 1
ATOM 721 O O . ILE A 1 97 ? -19.106 -10.082 24.077 1.00 70.62 97 ILE A O 1
ATOM 725 N N . ALA A 1 98 ? -17.054 -10.676 24.795 1.00 64.31 98 ALA A N 1
ATOM 726 C CA . ALA A 1 98 ? -17.508 -11.485 25.930 1.00 64.31 98 ALA A CA 1
ATOM 727 C C . ALA A 1 98 ? -17.966 -10.626 27.109 1.00 64.31 98 ALA A C 1
ATOM 729 O O . ALA A 1 98 ? -18.987 -10.905 27.730 1.00 64.31 98 ALA A O 1
ATOM 730 N N . GLU A 1 99 ? -17.176 -9.598 27.412 1.00 64.88 99 GLU A N 1
ATOM 731 C CA . GLU A 1 99 ? -17.319 -8.772 28.598 1.00 64.88 99 GLU A CA 1
ATOM 732 C C . GLU A 1 99 ? -16.845 -7.353 28.269 1.00 64.88 99 GLU A C 1
ATOM 734 O O . GLU A 1 99 ? -15.758 -7.151 27.720 1.00 64.88 99 GLU A O 1
ATOM 739 N N . LEU A 1 100 ? -17.693 -6.365 28.557 1.00 64.50 100 LEU A N 1
ATOM 740 C CA . LEU A 1 100 ? -17.348 -4.952 28.447 1.00 64.50 100 LEU A CA 1
ATOM 741 C C . LEU A 1 100 ? -16.801 -4.507 29.799 1.00 64.50 100 LEU A C 1
ATOM 743 O O . LEU A 1 100 ? -17.556 -4.269 30.741 1.00 64.50 100 LEU A O 1
ATOM 747 N N . LEU A 1 101 ? -15.478 -4.416 29.907 1.00 56.72 101 LEU A N 1
ATOM 748 C CA . LEU A 1 101 ? -14.839 -3.943 31.127 1.00 56.72 101 LEU A CA 1
ATOM 749 C C . LEU A 1 101 ? -14.982 -2.417 31.181 1.00 56.72 101 LEU A C 1
ATOM 751 O O . LEU A 1 101 ? -14.321 -1.708 30.424 1.00 56.72 101 LEU A O 1
ATOM 755 N N . TYR A 1 102 ? -15.815 -1.932 32.105 1.00 55.66 102 TYR A N 1
ATOM 756 C CA . TYR A 1 102 ? -16.100 -0.513 32.362 1.00 55.66 102 TYR A CA 1
ATOM 757 C C . TYR A 1 102 ? -16.840 0.184 31.214 1.00 55.66 102 TYR A C 1
ATOM 759 O O . TYR A 1 102 ? -16.238 0.730 30.291 1.00 55.66 102 TYR A O 1
ATOM 767 N N . GLN A 1 103 ? -18.169 0.203 31.306 1.00 53.34 103 GLN A N 1
ATOM 768 C CA . GLN A 1 103 ? -19.022 0.991 30.425 1.00 53.34 103 GLN A CA 1
ATOM 769 C C . GLN A 1 103 ? -19.561 2.187 31.213 1.00 53.34 103 GLN A C 1
ATOM 771 O O . GLN A 1 103 ? -20.397 2.026 32.098 1.00 53.34 103 GLN A O 1
ATOM 776 N N . GLU A 1 104 ? -19.071 3.387 30.912 1.00 56.94 104 GLU A N 1
ATOM 777 C CA . GLU A 1 104 ? -19.827 4.596 31.236 1.00 56.94 104 GLU A CA 1
ATOM 778 C C . GLU A 1 104 ? -21.008 4.672 30.259 1.00 56.94 104 GLU A C 1
ATOM 780 O O . GLU A 1 104 ? -20.833 4.439 29.055 1.00 56.94 104 GLU A O 1
ATOM 785 N N . GLU A 1 105 ? -22.214 4.952 30.763 1.00 50.75 105 GLU A N 1
ATOM 786 C CA . GLU A 1 105 ? -23.379 5.221 29.918 1.00 50.75 105 GLU A CA 1
ATOM 787 C C . GLU A 1 105 ? -22.993 6.346 28.938 1.00 50.75 105 GLU A C 1
ATOM 789 O O . GLU A 1 105 ? -22.778 7.481 29.357 1.00 50.75 105 GLU A O 1
ATOM 794 N N . ASN A 1 106 ? -22.876 6.021 27.642 1.00 56.06 106 ASN A N 1
ATOM 795 C CA . ASN A 1 106 ? -22.480 6.896 26.518 1.00 56.06 106 ASN A CA 1
ATOM 796 C C . ASN A 1 106 ? -20.984 6.975 26.131 1.00 56.06 106 ASN A C 1
ATOM 798 O O . ASN A 1 106 ? -20.620 7.834 25.325 1.00 56.06 106 ASN A O 1
ATOM 802 N N . SER A 1 107 ? -20.109 6.083 26.604 1.00 51.22 107 SER A N 1
ATOM 803 C CA . SER A 1 107 ? -18.728 6.029 26.087 1.00 51.22 107 SER A CA 1
ATOM 804 C C . SER A 1 107 ? -18.648 5.401 24.684 1.00 51.22 107 SER A C 1
ATOM 806 O O . SER A 1 107 ? -19.140 4.298 24.457 1.00 51.22 107 SER A O 1
ATOM 808 N N . LEU A 1 108 ? -17.952 6.070 23.754 1.00 62.19 108 LEU A N 1
ATOM 809 C CA . LEU A 1 108 ? -17.536 5.510 22.453 1.00 62.19 108 LEU A CA 1
ATOM 810 C C . LEU A 1 108 ? -16.263 4.652 22.553 1.00 62.19 108 LEU A C 1
ATOM 812 O O . LEU A 1 108 ? -15.834 4.082 21.553 1.00 62.19 108 LEU A O 1
ATOM 816 N N . THR A 1 109 ? -15.644 4.601 23.737 1.00 63.06 109 THR A N 1
ATOM 817 C CA . THR A 1 109 ? -14.404 3.870 24.014 1.00 63.06 109 THR A CA 1
ATOM 818 C C . THR A 1 109 ? -14.698 2.645 24.869 1.00 63.06 109 THR A C 1
ATOM 820 O O . THR A 1 109 ? -15.233 2.763 25.971 1.00 63.06 109 THR A O 1
ATOM 823 N N . TYR A 1 110 ? -14.276 1.483 24.387 1.00 62.41 110 TYR A N 1
ATOM 824 C CA . TYR A 1 110 ? -14.458 0.185 25.017 1.00 62.41 110 TYR A CA 1
ATOM 825 C C . TYR A 1 110 ? -13.096 -0.438 25.324 1.00 62.41 110 TYR A C 1
ATOM 827 O O . TYR A 1 110 ? -12.197 -0.441 24.481 1.00 62.41 110 TYR A O 1
ATOM 835 N N . ARG A 1 111 ? -12.932 -0.997 26.527 1.00 65.06 111 ARG A N 1
ATOM 836 C CA . ARG A 1 111 ? -11.811 -1.890 26.847 1.00 65.06 111 ARG A CA 1
ATOM 837 C C . ARG A 1 111 ? -12.284 -3.320 26.654 1.00 65.06 111 ARG A C 1
ATOM 839 O O . ARG A 1 111 ? -13.234 -3.744 27.308 1.00 65.06 111 ARG A O 1
ATOM 846 N N . ILE A 1 112 ? -11.646 -4.031 25.731 1.00 66.12 112 ILE A N 1
ATOM 847 C CA . ILE A 1 112 ? -12.107 -5.346 25.286 1.00 66.12 112 ILE A CA 1
ATOM 848 C C . ILE A 1 112 ? -11.050 -6.395 25.606 1.00 66.12 112 ILE A C 1
ATOM 850 O O . ILE A 1 112 ? -9.862 -6.209 25.332 1.00 66.12 112 ILE A O 1
ATOM 854 N N . GLN A 1 113 ? -11.518 -7.518 26.146 1.00 68.94 113 GLN A N 1
ATOM 855 C CA . GLN A 1 113 ? -10.782 -8.770 26.225 1.00 68.94 113 GLN A CA 1
ATOM 856 C C . GLN A 1 113 ? -11.574 -9.841 25.468 1.00 68.94 113 GLN A C 1
ATOM 858 O O . GLN A 1 113 ? -12.780 -9.995 25.670 1.00 68.94 113 GLN A O 1
ATOM 863 N N . LEU A 1 114 ? -10.907 -10.547 24.555 1.00 70.38 114 LEU A N 1
ATOM 864 C CA . LEU A 1 114 ? -11.532 -11.584 23.733 1.00 70.38 114 LEU A CA 1
ATOM 865 C C . LEU A 1 114 ? -11.457 -12.943 24.412 1.00 70.38 114 LEU A C 1
ATOM 867 O O . LEU A 1 114 ? -10.569 -13.198 25.225 1.00 70.38 114 LEU A O 1
ATOM 871 N N . ARG A 1 115 ? -12.419 -13.812 24.089 1.00 67.00 115 ARG A N 1
ATOM 872 C CA . ARG A 1 115 ? -12.450 -15.174 24.624 1.00 67.00 115 ARG A CA 1
ATOM 873 C C . ARG A 1 115 ? -11.401 -16.020 23.923 1.00 67.00 115 ARG A C 1
ATOM 875 O O . ARG A 1 115 ? -11.240 -15.916 22.710 1.00 67.00 115 ARG A O 1
ATOM 882 N N . GLU A 1 116 ? -10.770 -16.925 24.660 1.00 68.69 116 GLU A N 1
ATOM 883 C CA . GLU A 1 116 ? -9.796 -17.861 24.086 1.00 68.69 116 GLU A CA 1
ATOM 884 C C . GLU A 1 116 ? -10.422 -18.802 23.040 1.00 68.69 116 GLU A C 1
ATOM 886 O O . GLU A 1 116 ? -9.764 -19.177 22.073 1.00 68.69 116 GLU A O 1
ATOM 891 N N . ASP A 1 117 ? -11.704 -19.152 23.192 1.00 71.81 117 ASP A N 1
ATOM 892 C CA . ASP A 1 117 ? -12.441 -20.036 22.278 1.00 71.81 117 ASP A CA 1
ATOM 893 C C . ASP A 1 117 ? -13.030 -19.319 21.050 1.00 71.81 117 ASP A C 1
ATOM 895 O O . ASP A 1 117 ? -13.461 -19.969 20.097 1.00 71.81 117 ASP A O 1
ATOM 899 N N . SER A 1 118 ? -13.033 -17.984 21.050 1.00 67.31 118 SER A N 1
ATOM 900 C CA . SER A 1 118 ? -13.521 -17.143 19.956 1.00 67.31 118 SER A CA 1
ATOM 901 C C . SER A 1 118 ? -12.746 -15.819 19.937 1.00 67.31 118 SER A C 1
ATOM 903 O O . SER A 1 118 ? -13.313 -14.774 20.275 1.00 67.31 118 SER A O 1
ATOM 905 N N . PRO A 1 119 ? -11.453 -15.832 19.556 1.00 73.19 119 PRO A N 1
ATOM 906 C CA . PRO A 1 119 ? -10.550 -14.694 19.719 1.00 73.19 119 PRO A CA 1
ATOM 907 C C . PRO A 1 119 ? -10.738 -13.629 18.629 1.00 73.19 119 PRO A C 1
ATOM 909 O O . PRO A 1 119 ? -9.758 -13.042 18.182 1.00 73.19 119 PRO A O 1
ATOM 912 N N . PHE A 1 120 ? -11.974 -13.392 18.175 1.00 75.19 120 PHE A N 1
ATOM 913 C CA . PHE A 1 120 ? -12.293 -12.459 17.097 1.00 75.19 120 PHE A CA 1
ATOM 914 C C . PHE A 1 120 ? -13.449 -11.512 17.443 1.00 75.19 120 PHE A C 1
ATOM 916 O O . PHE A 1 120 ? -14.426 -11.893 18.086 1.00 75.19 120 PHE A O 1
ATOM 923 N N . VAL A 1 121 ? -13.357 -10.279 16.944 1.00 74.69 121 VAL A N 1
ATOM 924 C CA . VAL A 1 121 ? -14.422 -9.270 16.937 1.00 74.69 121 VAL A CA 1
ATOM 925 C C . VAL A 1 121 ? -14.865 -9.031 15.509 1.00 74.69 121 VAL A C 1
ATOM 927 O O . VAL A 1 121 ? -14.043 -8.801 14.622 1.00 74.69 121 VAL A O 1
ATOM 930 N N . LEU A 1 122 ? -16.177 -9.049 15.292 1.00 80.31 122 LEU A N 1
ATOM 931 C CA . LEU A 1 122 ? -16.784 -8.667 14.027 1.00 80.31 122 LEU A CA 1
ATOM 932 C C . LEU A 1 122 ? -17.336 -7.245 14.134 1.00 80.31 122 LEU A C 1
ATOM 934 O O . LEU A 1 122 ? -18.279 -6.987 14.887 1.00 80.31 122 LEU A O 1
ATOM 938 N N . PHE A 1 123 ? -16.794 -6.357 13.311 1.00 80.75 123 PHE A N 1
ATOM 939 C CA . PHE A 1 123 ? -17.326 -5.024 13.068 1.00 80.75 123 PHE A CA 1
ATOM 940 C C . PHE A 1 123 ? -18.215 -5.058 11.834 1.00 80.75 123 PHE A C 1
ATOM 942 O O . PHE A 1 123 ? -17.822 -5.601 10.804 1.00 80.75 123 PHE A O 1
ATOM 949 N N . THR A 1 124 ? -19.402 -4.463 11.923 1.00 81.56 124 THR A N 1
ATOM 950 C CA . THR A 1 124 ? -20.320 -4.297 10.787 1.00 81.56 124 THR A CA 1
ATOM 951 C C . THR A 1 124 ? -20.836 -2.868 10.728 1.00 81.56 124 THR A C 1
ATOM 953 O O . THR A 1 124 ? -21.085 -2.264 11.767 1.00 81.56 124 THR A O 1
ATOM 956 N N . GLY A 1 125 ? -21.000 -2.328 9.526 1.00 80.38 125 GLY A N 1
ATOM 957 C CA . GLY A 1 125 ? -21.501 -0.976 9.288 1.00 80.38 125 GLY A CA 1
ATOM 958 C C . GLY A 1 125 ? -22.193 -0.877 7.931 1.00 80.38 125 GLY A C 1
ATOM 959 O O . GLY A 1 125 ? -22.047 -1.760 7.080 1.00 80.38 125 GLY A O 1
ATOM 960 N N . THR A 1 126 ? -22.961 0.191 7.735 1.00 81.62 126 THR A N 1
ATOM 961 C CA . THR A 1 126 ? -23.640 0.501 6.468 1.00 81.62 126 THR A CA 1
ATOM 962 C C . THR A 1 126 ? -23.182 1.864 5.972 1.00 81.62 126 THR A C 1
ATOM 964 O O . THR A 1 126 ? -23.307 2.852 6.695 1.00 81.62 126 THR A O 1
ATOM 967 N N . GLY A 1 127 ? -22.639 1.923 4.757 1.00 83.88 127 GLY A N 1
ATOM 968 C CA . GLY A 1 127 ? -22.126 3.148 4.134 1.00 83.88 127 GLY A CA 1
ATOM 969 C C . GLY A 1 127 ? -20.755 3.590 4.656 1.00 83.88 127 GLY A C 1
ATOM 970 O O . GLY A 1 127 ? -19.849 3.811 3.855 1.00 83.88 127 GLY A O 1
ATOM 971 N N . SER A 1 128 ? -20.576 3.667 5.976 1.00 83.56 128 SER A N 1
ATOM 972 C CA . SER A 1 128 ? -19.294 3.954 6.632 1.00 83.56 128 SER A CA 1
ATOM 973 C C . SER A 1 128 ? -19.078 3.038 7.837 1.00 83.56 128 SER A C 1
ATOM 975 O O . SER A 1 128 ? -20.035 2.607 8.481 1.00 83.56 128 SER A O 1
ATOM 977 N N . LEU A 1 129 ? -17.820 2.710 8.117 1.00 83.31 129 LEU A N 1
ATOM 978 C CA . LEU A 1 129 ? -17.390 1.948 9.284 1.00 83.31 129 LEU A CA 1
ATOM 979 C C . LEU A 1 129 ? -16.057 2.534 9.750 1.00 83.31 129 LEU A C 1
ATOM 981 O O . LEU A 1 129 ? -15.073 2.442 9.021 1.00 83.31 129 LEU A O 1
ATOM 985 N N . ARG A 1 130 ? -15.997 3.099 10.961 1.00 84.75 130 ARG A N 1
ATOM 986 C CA . ARG A 1 130 ? -14.740 3.579 11.549 1.00 84.75 130 ARG A CA 1
ATOM 987 C C . ARG A 1 130 ? -14.487 2.918 12.895 1.00 84.75 130 ARG A C 1
ATOM 989 O O . ARG A 1 130 ? -15.332 2.953 13.789 1.00 84.75 130 ARG A O 1
ATOM 996 N N . PHE A 1 131 ? -13.290 2.370 13.063 1.00 81.75 131 PHE A N 1
ATOM 997 C CA . PHE A 1 131 ? -12.803 1.954 14.368 1.00 81.75 131 PHE A CA 1
ATOM 998 C C . PHE A 1 131 ? -11.351 2.361 14.564 1.00 81.75 131 PHE A C 1
ATOM 1000 O O . PHE A 1 131 ? -10.533 2.297 13.652 1.00 81.75 131 PHE A O 1
ATOM 1007 N N . LYS A 1 132 ? -11.034 2.781 15.780 1.00 82.75 132 LYS A N 1
ATOM 1008 C CA . LYS A 1 132 ? -9.692 3.097 16.237 1.00 82.75 132 LYS A CA 1
ATOM 1009 C C . LYS A 1 132 ? -9.319 2.134 17.341 1.00 82.75 132 LYS A C 1
ATOM 1011 O O . LYS A 1 132 ? -10.117 1.836 18.223 1.00 82.75 132 LYS A O 1
ATOM 1016 N N . MET A 1 133 ? -8.093 1.658 17.283 1.00 79.12 133 MET A N 1
ATOM 1017 C CA . MET A 1 133 ? -7.580 0.654 18.182 1.00 79.12 133 MET A CA 1
ATOM 1018 C C . MET A 1 133 ? -6.218 1.070 18.685 1.00 79.12 133 MET A C 1
ATOM 1020 O O . MET A 1 133 ? -5.323 1.366 17.898 1.00 79.12 133 MET A O 1
ATOM 1024 N N . GLN A 1 134 ? -6.066 1.076 20.001 1.00 78.00 134 GLN A N 1
ATOM 1025 C CA . GLN A 1 134 ? -4.810 1.398 20.655 1.00 78.00 134 GLN A CA 1
ATOM 1026 C C . GLN A 1 134 ? -4.236 0.137 21.288 1.00 78.00 134 GLN A C 1
ATOM 1028 O O . GLN A 1 134 ? -4.894 -0.506 22.111 1.00 78.00 134 GLN A O 1
ATOM 1033 N N . ILE A 1 135 ? -3.010 -0.202 20.887 1.00 71.25 135 ILE A N 1
ATOM 1034 C CA . ILE A 1 135 ? -2.329 -1.424 21.308 1.00 71.25 135 ILE A CA 1
ATOM 1035 C C . ILE A 1 135 ? -1.013 -1.030 21.979 1.00 71.25 135 ILE A C 1
ATOM 1037 O O . ILE A 1 135 ? -0.245 -0.253 21.403 1.00 71.25 135 ILE A O 1
ATOM 1041 N N . PRO A 1 136 ? -0.724 -1.534 23.188 1.00 70.06 136 PRO A N 1
ATOM 1042 C CA . PRO A 1 136 ? 0.553 -1.296 23.841 1.00 70.06 136 PRO A CA 1
ATOM 1043 C C . PRO A 1 136 ? 1.657 -2.133 23.172 1.00 70.06 136 PRO A C 1
ATOM 1045 O O . PRO A 1 136 ? 2.026 -3.200 23.652 1.00 70.06 136 PRO A O 1
ATOM 1048 N N . LEU A 1 137 ? 2.177 -1.661 22.036 1.00 68.69 137 LEU A N 1
ATOM 1049 C CA . LEU A 1 137 ? 3.275 -2.315 21.321 1.00 68.69 137 LEU A CA 1
ATOM 1050 C C . LEU A 1 137 ? 4.630 -2.007 21.966 1.00 68.69 137 LEU A C 1
ATOM 1052 O O . LEU A 1 137 ? 4.976 -0.843 22.162 1.00 68.69 137 LEU A O 1
ATOM 1056 N N . GLN A 1 138 ? 5.409 -3.056 22.230 1.00 67.50 138 GLN A N 1
ATOM 1057 C CA . GLN A 1 138 ? 6.820 -2.951 22.632 1.00 67.50 138 GLN A CA 1
ATOM 1058 C C . GLN A 1 138 ? 7.780 -3.344 21.498 1.00 67.50 138 GLN A C 1
ATOM 1060 O O . GLN A 1 138 ? 8.909 -2.863 21.455 1.00 67.50 138 GLN A O 1
ATOM 1065 N N . GLU A 1 139 ? 7.321 -4.165 20.551 1.00 70.38 139 GLU A N 1
ATOM 1066 C CA . GLU A 1 139 ? 8.105 -4.685 19.428 1.00 70.38 139 GLU A CA 1
ATOM 1067 C C . GLU A 1 139 ? 7.306 -4.615 18.119 1.00 70.38 139 GLU A C 1
ATOM 1069 O O . GLU A 1 139 ? 6.106 -4.326 18.120 1.00 70.38 139 GLU A O 1
ATOM 1074 N N . THR A 1 140 ? 7.977 -4.856 16.988 1.00 68.19 140 THR A N 1
ATOM 1075 C CA . THR A 1 140 ? 7.311 -4.936 15.678 1.00 68.19 140 THR A CA 1
ATOM 1076 C C . THR A 1 140 ? 6.321 -6.091 15.684 1.00 68.19 140 THR A C 1
ATOM 1078 O O . THR A 1 140 ? 6.701 -7.225 15.967 1.00 68.19 140 THR A O 1
ATOM 1081 N N . ALA A 1 141 ? 5.072 -5.821 15.313 1.00 72.00 141 ALA A N 1
ATOM 1082 C CA . ALA A 1 141 ? 4.046 -6.849 15.227 1.00 72.00 141 ALA A CA 1
ATOM 1083 C C . ALA A 1 141 ? 3.381 -6.849 13.854 1.00 72.00 141 ALA A C 1
ATOM 1085 O O . ALA A 1 141 ? 3.027 -5.801 13.300 1.00 72.00 141 ALA A O 1
ATOM 1086 N N . ASN A 1 142 ? 3.181 -8.052 13.320 1.00 71.44 142 ASN A N 1
ATOM 1087 C CA . ASN A 1 142 ? 2.319 -8.250 12.164 1.00 71.44 142 ASN A CA 1
ATOM 1088 C C . ASN A 1 142 ? 0.881 -7.987 12.599 1.00 71.44 142 ASN A C 1
ATOM 1090 O O . ASN A 1 142 ? 0.432 -8.546 13.600 1.00 71.44 142 ASN A O 1
ATOM 1094 N N . PHE A 1 143 ? 0.197 -7.105 11.872 1.00 67.12 143 PHE A N 1
ATOM 1095 C CA . PHE A 1 143 ? -1.143 -6.666 12.242 1.00 67.12 143 PHE A CA 1
ATOM 1096 C C . PHE A 1 143 ? -2.226 -7.240 11.326 1.00 67.12 143 PHE A C 1
ATOM 1098 O O . PHE A 1 143 ? -3.397 -7.220 11.675 1.00 67.12 143 PHE A O 1
ATOM 1105 N N . PHE A 1 144 ? -1.862 -7.778 10.162 1.00 67.62 144 PHE A N 1
ATOM 1106 C CA . PHE A 1 144 ? -2.809 -8.255 9.156 1.00 67.62 144 PHE A CA 1
ATOM 1107 C C . PHE A 1 144 ? -2.558 -9.728 8.833 1.00 67.62 144 PHE A C 1
ATOM 1109 O O . PHE A 1 144 ? -1.427 -10.209 8.918 1.00 67.62 144 PHE A O 1
ATOM 1116 N N . SER A 1 145 ? -3.626 -10.454 8.485 1.00 63.16 145 SER A N 1
ATOM 1117 C CA . SER A 1 145 ? -3.521 -11.867 8.101 1.00 63.16 145 SER A CA 1
ATOM 1118 C C . SER A 1 145 ? -2.613 -12.060 6.872 1.00 63.16 145 SER A C 1
ATOM 1120 O O . SER A 1 145 ? -2.463 -11.165 6.044 1.00 63.16 145 SER A O 1
ATOM 1122 N N . THR A 1 146 ? -2.039 -13.257 6.716 1.00 63.44 146 THR A N 1
ATOM 1123 C CA . THR A 1 146 ? -1.120 -13.644 5.620 1.00 63.44 146 THR A CA 1
ATOM 1124 C C . THR A 1 146 ? -1.771 -13.736 4.235 1.00 63.44 146 THR A C 1
ATOM 1126 O O . THR A 1 146 ? -1.158 -14.217 3.278 1.00 63.44 146 THR A O 1
ATOM 1129 N N . VAL A 1 147 ? -3.027 -13.316 4.111 1.00 69.00 147 VAL A N 1
ATOM 1130 C CA . VAL A 1 147 ? -3.788 -13.406 2.871 1.00 69.00 147 VAL A CA 1
ATOM 1131 C C . VAL A 1 147 ? -3.525 -12.180 2.019 1.00 69.00 147 VAL A C 1
ATOM 1133 O O . VAL A 1 147 ? -3.646 -11.051 2.480 1.00 69.00 147 VAL A O 1
ATOM 1136 N N . ALA A 1 148 ? -3.227 -12.417 0.746 1.00 77.50 148 ALA A N 1
ATOM 1137 C CA . ALA A 1 148 ? -3.097 -11.372 -0.254 1.00 77.50 148 ALA A CA 1
ATOM 1138 C C . ALA A 1 148 ? -4.393 -10.537 -0.358 1.00 77.50 148 ALA A C 1
ATOM 1140 O O . ALA A 1 148 ? -5.427 -11.056 -0.779 1.00 77.50 148 ALA A O 1
ATOM 1141 N N . ILE A 1 149 ? -4.338 -9.249 0.005 1.00 78.62 149 ILE A N 1
ATOM 1142 C CA . ILE A 1 149 ? -5.458 -8.303 -0.142 1.00 78.62 149 ILE A CA 1
ATOM 1143 C C . ILE A 1 149 ? -5.337 -7.615 -1.507 1.00 78.62 149 ILE A C 1
ATOM 1145 O O . ILE A 1 149 ? -4.400 -6.833 -1.676 1.00 78.62 149 ILE A O 1
ATOM 1149 N N . PRO A 1 150 ? -6.237 -7.861 -2.477 1.00 78.94 150 PRO A N 1
ATOM 1150 C CA . PRO A 1 150 ? -6.146 -7.245 -3.798 1.00 78.94 150 PRO A CA 1
ATOM 1151 C C . PRO A 1 150 ? -6.429 -5.737 -3.741 1.00 78.94 150 PRO A C 1
ATOM 1153 O O . PRO A 1 150 ? -7.400 -5.300 -3.119 1.00 78.94 150 PRO A O 1
ATOM 1156 N N . ILE A 1 151 ? -5.598 -4.936 -4.413 1.00 82.19 151 ILE A N 1
ATOM 1157 C CA . ILE A 1 151 ? -5.707 -3.467 -4.441 1.00 82.19 151 ILE A CA 1
ATOM 1158 C C . ILE A 1 151 ? -5.505 -2.921 -5.859 1.00 82.19 151 ILE A C 1
ATOM 1160 O O . ILE A 1 151 ? -4.726 -3.472 -6.631 1.00 82.19 151 ILE A O 1
ATOM 1164 N N . SER A 1 152 ? -6.202 -1.833 -6.207 1.00 83.00 152 SER A N 1
ATOM 1165 C CA . SER A 1 152 ? -6.104 -1.195 -7.539 1.00 83.00 152 SER A CA 1
ATOM 1166 C C . SER A 1 152 ? -5.227 0.049 -7.536 1.00 83.00 152 SER A C 1
ATOM 1168 O O . SER A 1 152 ? -4.709 0.437 -8.580 1.00 83.00 152 SER A O 1
ATOM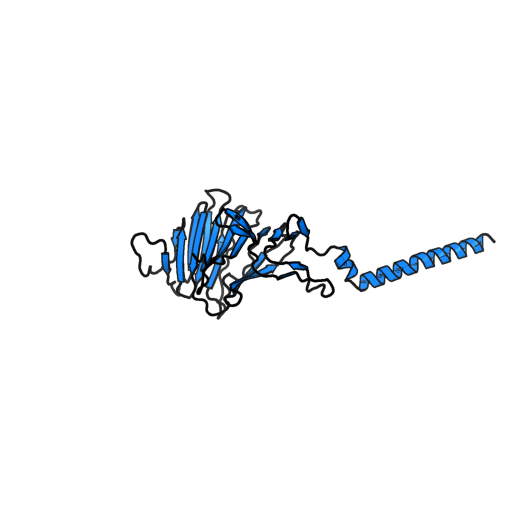 1170 N N . ALA A 1 153 ? -5.105 0.693 -6.374 1.00 84.44 153 ALA A N 1
ATOM 1171 C CA . ALA A 1 153 ? -4.280 1.871 -6.172 1.00 84.44 153 ALA A CA 1
ATOM 1172 C C . ALA A 1 153 ? -3.853 1.979 -4.703 1.00 84.44 153 ALA A C 1
ATOM 1174 O O . ALA A 1 153 ? -4.587 1.562 -3.798 1.00 84.44 153 ALA A O 1
ATOM 1175 N N . LEU A 1 154 ? -2.687 2.578 -4.489 1.00 85.31 154 LEU A N 1
ATOM 1176 C CA . LEU A 1 154 ? -2.145 2.915 -3.181 1.00 85.31 154 LEU A CA 1
ATOM 1177 C C . LEU A 1 154 ? -1.709 4.377 -3.186 1.00 85.31 154 LEU A C 1
ATOM 1179 O O . LEU A 1 154 ? -0.949 4.799 -4.057 1.00 85.31 154 LEU A O 1
ATOM 1183 N N . ASP A 1 155 ? -2.195 5.141 -2.216 1.00 85.69 155 ASP A N 1
ATOM 1184 C CA . ASP A 1 155 ? -1.988 6.582 -2.155 1.00 85.69 155 ASP A CA 1
ATOM 1185 C C . ASP A 1 155 ? -1.479 6.993 -0.771 1.00 85.69 155 ASP A C 1
ATOM 1187 O O . ASP A 1 155 ? -2.169 6.827 0.244 1.00 85.69 155 ASP A O 1
ATOM 1191 N N . PHE A 1 156 ? -0.255 7.521 -0.728 1.00 86.12 156 PHE A N 1
ATOM 1192 C CA . PHE A 1 156 ? 0.418 7.932 0.503 1.00 86.12 156 PHE A CA 1
ATOM 1193 C C . PHE A 1 156 ? 0.152 9.414 0.782 1.00 86.12 156 PHE A C 1
ATOM 1195 O O . PHE A 1 156 ? 1.056 10.254 0.771 1.00 86.12 156 PHE A O 1
ATOM 1202 N N . THR A 1 157 ? -1.120 9.738 1.023 1.00 84.44 157 THR A N 1
ATOM 1203 C CA . THR A 1 157 ? -1.554 11.093 1.387 1.00 84.44 157 THR A CA 1
ATOM 1204 C C . THR A 1 157 ? -2.458 11.124 2.593 1.00 84.44 157 THR A C 1
ATOM 1206 O O . THR A 1 157 ? -3.232 10.198 2.826 1.00 84.44 157 THR A O 1
ATOM 1209 N N . ARG A 1 158 ? -2.403 12.251 3.300 1.00 80.38 158 ARG A N 1
ATOM 1210 C CA . ARG A 1 158 ? -3.290 12.592 4.408 1.00 80.38 158 ARG A CA 1
ATOM 1211 C C . ARG A 1 158 ? -4.040 13.889 4.122 1.00 80.38 158 ARG A C 1
ATOM 1213 O O . ARG A 1 158 ? -3.718 14.603 3.170 1.00 80.38 158 ARG A O 1
ATOM 1220 N N . GLN A 1 159 ? -5.036 14.187 4.944 1.00 75.88 159 GLN A N 1
ATOM 1221 C CA . GLN A 1 159 ? -5.665 15.504 4.976 1.00 75.88 159 GLN A CA 1
ATOM 1222 C C . GLN A 1 159 ? -5.071 16.321 6.126 1.00 75.88 159 GLN A C 1
ATOM 1224 O O . GLN A 1 159 ? -4.853 15.785 7.211 1.00 75.88 159 GLN A O 1
ATOM 1229 N N . ASP A 1 160 ? -4.765 17.595 5.884 1.00 81.00 160 ASP A N 1
ATOM 1230 C CA . ASP A 1 160 ? -4.398 18.529 6.952 1.00 81.00 160 ASP A CA 1
ATOM 1231 C C . ASP A 1 160 ? -5.643 19.009 7.728 1.00 81.00 160 ASP A C 1
ATOM 1233 O O . ASP A 1 160 ? -6.779 18.652 7.409 1.00 81.00 160 ASP A O 1
ATOM 1237 N N . GLY A 1 161 ? -5.449 19.847 8.753 1.00 73.44 161 GLY A N 1
ATOM 1238 C CA . GLY A 1 161 ? -6.558 20.385 9.554 1.00 73.44 161 GLY A CA 1
ATOM 1239 C C . GLY A 1 161 ? -7.546 21.273 8.781 1.00 73.44 161 GLY A C 1
ATOM 1240 O O . GLY A 1 161 ? -8.633 21.544 9.285 1.00 73.44 161 GLY A O 1
ATOM 1241 N N . ALA A 1 162 ? -7.198 21.714 7.569 1.00 81.69 162 ALA A N 1
ATOM 1242 C CA . ALA A 1 162 ? -8.076 22.453 6.665 1.00 81.69 162 ALA A CA 1
ATOM 1243 C C . ALA A 1 162 ? -8.729 21.544 5.602 1.00 81.69 162 ALA A C 1
ATOM 1245 O O . ALA A 1 162 ? -9.469 22.031 4.747 1.00 81.69 162 ALA A O 1
ATOM 1246 N N . GLY A 1 163 ? -8.481 20.230 5.651 1.00 74.75 163 GLY A N 1
ATOM 1247 C CA . GLY A 1 163 ? -8.989 19.253 4.691 1.00 74.75 163 GLY A CA 1
ATOM 1248 C C . GLY A 1 163 ? -8.199 19.195 3.380 1.00 74.75 163 GLY A C 1
ATOM 1249 O O . GLY A 1 163 ? -8.613 18.496 2.451 1.00 74.75 163 GLY A O 1
ATOM 1250 N N . ASN A 1 164 ? -7.065 19.896 3.268 1.00 80.88 164 ASN A N 1
ATOM 1251 C CA . ASN A 1 164 ? -6.238 19.835 2.068 1.00 80.88 164 ASN A CA 1
ATOM 1252 C C . ASN A 1 164 ? -5.491 18.507 2.016 1.00 80.88 164 ASN A C 1
ATOM 1254 O O . ASN A 1 164 ? -4.964 18.028 3.018 1.00 80.88 164 ASN A O 1
ATOM 1258 N N . ARG A 1 165 ? -5.371 17.940 0.816 1.00 82.12 165 ARG A N 1
ATOM 1259 C CA . ARG A 1 165 ? -4.546 16.755 0.588 1.00 82.12 165 ARG A CA 1
ATOM 1260 C C . ARG A 1 165 ? -3.062 17.125 0.666 1.00 82.12 165 ARG A C 1
ATOM 1262 O O . ARG A 1 165 ? -2.569 17.876 -0.173 1.00 82.12 165 ARG A O 1
ATOM 1269 N N . VAL A 1 166 ? -2.352 16.548 1.629 1.00 84.25 166 VAL A N 1
ATOM 1270 C CA . VAL A 1 166 ? -0.909 16.719 1.848 1.00 84.25 166 VAL A CA 1
ATOM 1271 C C . VAL A 1 166 ? -0.207 15.359 1.857 1.00 84.25 166 VAL A C 1
ATOM 1273 O O . VAL A 1 166 ? -0.855 14.314 1.966 1.00 84.25 166 VAL A O 1
ATOM 1276 N N . SER A 1 167 ? 1.115 15.345 1.695 1.00 84.44 167 SER A N 1
ATOM 1277 C CA . SER A 1 167 ? 1.868 14.090 1.698 1.00 84.44 167 SER A CA 1
ATOM 1278 C C . SER A 1 167 ? 1.826 13.414 3.072 1.00 84.44 167 SER A C 1
ATOM 1280 O O . SER A 1 167 ? 1.847 14.080 4.112 1.00 84.44 167 SER A O 1
ATOM 1282 N N . ALA A 1 168 ? 1.745 12.082 3.063 1.00 81.56 168 ALA A N 1
ATOM 1283 C CA . ALA A 1 168 ? 1.945 11.252 4.248 1.00 81.56 168 ALA A CA 1
ATOM 1284 C C . ALA A 1 168 ? 3.412 10.815 4.417 1.00 81.56 168 ALA A C 1
ATOM 1286 O O . ALA A 1 168 ? 3.723 10.096 5.363 1.00 81.56 168 ALA A O 1
ATOM 1287 N N . VAL A 1 169 ? 4.307 11.234 3.516 1.00 81.75 169 VAL A N 1
ATOM 1288 C CA . VAL A 1 169 ? 5.753 11.010 3.602 1.00 81.75 169 VAL A CA 1
ATOM 1289 C C . VAL A 1 169 ? 6.370 12.097 4.482 1.00 81.75 169 VAL A C 1
ATOM 1291 O O . VAL A 1 169 ? 6.291 13.284 4.169 1.00 81.75 169 VAL A O 1
ATOM 1294 N N . PHE A 1 170 ? 6.966 11.686 5.599 1.00 76.94 170 PHE A N 1
ATOM 1295 C CA . PHE A 1 170 ? 7.532 12.568 6.631 1.00 76.94 170 PHE A CA 1
ATOM 1296 C C . PHE A 1 170 ? 9.066 12.519 6.685 1.00 76.94 170 PHE A C 1
ATOM 1298 O O . PHE A 1 170 ? 9.684 13.406 7.267 1.00 76.94 170 PHE A O 1
ATOM 1305 N N . GLU A 1 171 ? 9.678 11.512 6.062 1.00 81.94 171 GLU A N 1
ATOM 1306 C CA . GLU A 1 171 ? 11.126 11.330 5.979 1.00 81.94 171 GLU A CA 1
ATOM 1307 C C . GLU A 1 171 ? 11.554 11.088 4.531 1.00 81.94 171 GLU A C 1
ATOM 1309 O O . GLU A 1 171 ? 10.770 10.630 3.696 1.00 81.94 171 GLU A O 1
ATOM 1314 N N . ASN A 1 172 ? 12.817 11.399 4.243 1.00 87.75 172 ASN A N 1
ATOM 1315 C CA . ASN A 1 172 ? 13.418 11.125 2.945 1.00 87.75 172 ASN A CA 1
ATOM 1316 C C . ASN A 1 172 ? 13.521 9.613 2.731 1.00 87.75 172 ASN A C 1
ATOM 1318 O O . ASN A 1 172 ? 13.785 8.855 3.667 1.00 87.75 172 ASN A O 1
ATOM 1322 N N . GLY A 1 173 ? 13.365 9.176 1.488 1.00 87.81 173 GLY A N 1
ATOM 1323 C CA . GLY A 1 173 ? 13.460 7.765 1.148 1.00 87.81 173 GLY A CA 1
ATOM 1324 C C . GLY A 1 173 ? 13.954 7.532 -0.268 1.00 87.81 173 GLY A C 1
ATOM 1325 O O . GLY A 1 173 ? 14.303 8.459 -0.998 1.00 87.81 173 GLY A O 1
ATOM 1326 N N . GLU A 1 174 ? 14.017 6.259 -0.643 1.00 92.31 174 GLU A N 1
ATOM 1327 C CA . GLU A 1 174 ? 14.518 5.827 -1.943 1.00 92.31 174 GLU A CA 1
ATOM 1328 C C . GLU A 1 174 ? 13.653 4.714 -2.539 1.00 92.31 174 GLU A C 1
ATOM 1330 O O . GLU A 1 174 ? 13.159 3.827 -1.841 1.00 92.31 174 GLU A O 1
ATOM 1335 N N . ILE A 1 175 ? 13.501 4.745 -3.861 1.00 89.50 175 ILE A N 1
ATOM 1336 C CA . ILE A 1 175 ? 12.978 3.645 -4.669 1.00 89.50 175 ILE A CA 1
ATOM 1337 C C . ILE A 1 175 ? 14.182 2.942 -5.290 1.00 89.50 175 ILE A C 1
ATOM 1339 O O . ILE A 1 175 ? 14.982 3.561 -5.994 1.00 89.50 175 ILE A O 1
ATOM 1343 N N . SER A 1 176 ? 14.315 1.644 -5.034 1.00 91.94 176 SER A N 1
ATOM 1344 C CA . SER A 1 176 ? 15.392 0.813 -5.575 1.00 91.94 176 SER A CA 1
ATOM 1345 C C . SER A 1 176 ? 14.837 -0.310 -6.450 1.00 91.94 176 SER A C 1
ATOM 1347 O O . SER A 1 176 ? 13.683 -0.714 -6.300 1.00 91.94 176 SER A O 1
ATOM 1349 N N . TYR A 1 177 ? 15.671 -0.816 -7.364 1.00 92.31 177 TYR A N 1
ATOM 1350 C CA . TYR A 1 177 ? 15.323 -1.889 -8.300 1.00 92.31 177 TYR A CA 1
ATOM 1351 C C . TYR A 1 177 ? 16.248 -3.091 -8.064 1.00 92.31 177 TYR A C 1
ATOM 1353 O O . TYR A 1 177 ? 17.323 -3.158 -8.658 1.00 92.31 177 TYR A O 1
ATOM 1361 N N . PRO A 1 178 ? 15.876 -4.038 -7.185 1.00 87.62 178 PRO A N 1
ATOM 1362 C CA . PRO A 1 178 ? 16.770 -5.121 -6.766 1.00 87.62 178 PRO A CA 1
ATOM 1363 C C . PRO A 1 178 ? 17.280 -5.997 -7.917 1.00 87.62 178 PRO A C 1
ATOM 1365 O O . PRO A 1 178 ? 18.440 -6.400 -7.910 1.00 87.62 178 PRO A O 1
ATOM 1368 N N . ASP A 1 179 ? 16.441 -6.237 -8.928 1.00 87.75 179 ASP A N 1
ATOM 1369 C CA . ASP A 1 179 ? 16.799 -7.030 -10.114 1.00 87.75 179 ASP A CA 1
ATOM 1370 C C . ASP A 1 179 ? 17.715 -6.273 -11.093 1.00 87.75 179 ASP A C 1
ATOM 1372 O O . ASP A 1 179 ? 18.287 -6.865 -12.009 1.00 87.75 179 ASP A O 1
ATOM 1376 N N . TYR A 1 180 ? 17.876 -4.962 -10.895 1.00 90.62 180 TYR A N 1
ATOM 1377 C CA . TYR A 1 180 ? 18.685 -4.074 -11.724 1.00 90.62 180 TYR A CA 1
ATOM 1378 C C . TYR A 1 180 ? 19.604 -3.210 -10.843 1.00 90.62 180 TYR A C 1
ATOM 1380 O O . TYR A 1 180 ? 19.461 -1.987 -10.813 1.00 90.62 180 TYR A O 1
ATOM 1388 N N . PRO A 1 181 ? 20.577 -3.817 -10.133 1.00 89.62 181 PRO A N 1
ATOM 1389 C CA . PRO A 1 181 ? 21.362 -3.138 -9.096 1.00 89.62 181 PRO A CA 1
ATOM 1390 C C . PRO A 1 181 ? 22.245 -1.992 -9.617 1.00 89.62 181 PRO A C 1
ATOM 1392 O O . PRO A 1 181 ? 22.694 -1.165 -8.830 1.00 89.62 181 PRO A O 1
ATOM 1395 N N . ASN A 1 182 ? 22.495 -1.935 -10.928 1.00 89.69 182 ASN A N 1
ATOM 1396 C CA . ASN A 1 182 ? 23.268 -0.869 -11.570 1.00 89.69 182 ASN A CA 1
ATOM 1397 C C . ASN A 1 182 ? 22.414 0.351 -11.958 1.00 89.69 182 ASN A C 1
ATOM 1399 O O . ASN A 1 182 ? 22.967 1.341 -12.434 1.00 89.69 182 ASN A O 1
ATOM 1403 N N . ILE A 1 183 ? 21.084 0.276 -11.832 1.00 90.50 183 ILE A N 1
ATOM 1404 C CA . ILE A 1 183 ? 20.210 1.426 -12.073 1.00 90.50 183 ILE A CA 1
ATOM 1405 C C . ILE A 1 183 ? 20.219 2.311 -10.830 1.00 90.50 183 ILE A C 1
ATOM 1407 O O . ILE A 1 183 ? 20.060 1.829 -9.708 1.00 90.50 183 ILE A O 1
ATOM 1411 N N . GLU A 1 184 ? 20.398 3.613 -11.046 1.00 92.12 184 GLU A N 1
ATOM 1412 C CA . GLU A 1 184 ? 20.382 4.603 -9.976 1.00 92.12 184 GLU A CA 1
ATOM 1413 C C . GLU A 1 184 ? 19.050 4.562 -9.217 1.00 92.12 184 GLU A C 1
ATOM 1415 O O . GLU A 1 184 ? 17.962 4.501 -9.800 1.00 92.12 184 GLU A O 1
ATOM 1420 N N . LYS A 1 185 ? 19.146 4.580 -7.888 1.00 92.81 185 LYS A N 1
ATOM 1421 C CA . LYS A 1 185 ? 17.976 4.640 -7.018 1.00 92.81 185 LYS A CA 1
ATOM 1422 C C . LYS A 1 185 ? 17.295 5.997 -7.166 1.00 92.81 185 LYS A C 1
ATOM 1424 O O . LYS A 1 185 ? 17.954 7.020 -7.321 1.00 92.81 185 LYS A O 1
ATOM 1429 N N . VAL A 1 186 ? 15.971 6.020 -7.071 1.00 91.00 186 VAL A N 1
ATOM 1430 C CA . VAL A 1 186 ? 15.215 7.273 -7.117 1.00 91.00 186 VAL A CA 1
ATOM 1431 C C . VAL A 1 186 ? 14.975 7.756 -5.697 1.00 91.00 186 VAL A C 1
ATOM 1433 O O . VAL A 1 186 ? 14.103 7.234 -5.007 1.00 91.00 186 VAL A O 1
ATOM 1436 N N . SER A 1 187 ? 15.740 8.752 -5.264 1.00 91.44 187 SER A N 1
ATOM 1437 C CA . SER A 1 187 ? 15.493 9.432 -3.992 1.00 91.44 187 SER A CA 1
ATOM 1438 C C . SER A 1 187 ? 14.258 10.333 -4.078 1.00 91.44 187 SER A C 1
ATOM 1440 O O . SER A 1 187 ? 13.981 10.922 -5.127 1.00 91.44 187 SER A O 1
ATOM 1442 N N . PHE A 1 188 ? 13.533 10.445 -2.971 1.00 89.00 188 PHE A N 1
ATOM 1443 C CA . PHE A 1 188 ? 12.446 11.399 -2.760 1.00 89.00 188 PHE A CA 1
ATOM 1444 C C . PHE A 1 188 ? 12.598 12.042 -1.379 1.00 89.00 188 PHE A C 1
ATOM 1446 O O . PHE A 1 188 ? 13.137 11.428 -0.453 1.00 89.00 188 PHE A O 1
ATOM 1453 N N . GLU A 1 189 ? 12.124 13.274 -1.235 1.00 90.19 189 GLU A N 1
ATOM 1454 C CA . GLU A 1 189 ? 12.237 14.039 0.010 1.00 90.19 189 GLU A CA 1
ATOM 1455 C C . GLU A 1 189 ? 10.852 14.361 0.558 1.00 90.19 189 GLU A C 1
ATOM 1457 O O . GLU A 1 189 ? 9.901 14.509 -0.200 1.00 90.19 189 GLU A O 1
ATOM 1462 N N . ALA A 1 190 ? 10.698 14.495 1.874 1.00 85.38 190 ALA A N 1
ATOM 1463 C CA . ALA A 1 190 ? 9.456 15.057 2.402 1.00 85.38 190 ALA A CA 1
ATOM 1464 C C . ALA A 1 190 ? 9.339 16.538 1.965 1.00 85.38 190 ALA A C 1
ATOM 1466 O O . ALA A 1 190 ? 10.323 17.271 2.083 1.00 85.38 190 ALA A O 1
ATOM 1467 N N . PRO A 1 191 ? 8.173 17.032 1.493 1.00 88.69 191 PRO A N 1
ATOM 1468 C CA . PRO A 1 191 ? 6.844 16.419 1.510 1.00 88.69 191 PRO A CA 1
ATOM 1469 C C . PRO A 1 191 ? 6.395 15.881 0.134 1.00 88.69 191 PRO A C 1
ATOM 1471 O O . PRO A 1 191 ? 5.248 16.098 -0.269 1.00 88.69 191 PRO A O 1
ATOM 1474 N N . ASP A 1 192 ? 7.271 15.219 -0.619 1.00 88.12 192 ASP A N 1
ATOM 1475 C CA . ASP A 1 192 ? 6.921 14.623 -1.909 1.00 88.12 192 ASP A CA 1
ATOM 1476 C C . ASP A 1 192 ? 5.791 13.600 -1.751 1.00 88.12 192 ASP A C 1
ATOM 1478 O O . ASP A 1 192 ? 5.680 12.889 -0.749 1.00 88.12 192 ASP A O 1
ATOM 1482 N N . PHE A 1 193 ? 4.934 13.511 -2.763 1.00 86.31 193 PHE A N 1
ATOM 1483 C CA . PHE A 1 193 ? 3.848 12.532 -2.794 1.00 86.31 193 PHE A CA 1
ATOM 1484 C C . PHE A 1 193 ? 4.321 11.246 -3.446 1.00 86.31 193 PHE A C 1
ATOM 1486 O O . PHE A 1 193 ? 5.025 11.308 -4.451 1.00 86.31 193 PHE A O 1
ATOM 1493 N N . ILE A 1 194 ? 3.849 10.103 -2.953 1.00 87.50 194 ILE A N 1
ATOM 1494 C CA . ILE A 1 194 ? 4.057 8.802 -3.591 1.00 87.50 194 ILE A CA 1
ATOM 1495 C C . ILE A 1 194 ? 2.692 8.205 -3.910 1.00 87.50 194 ILE A C 1
ATOM 1497 O O . ILE A 1 194 ? 1.805 8.162 -3.055 1.00 87.50 194 ILE A O 1
ATOM 1501 N N . GLY A 1 195 ? 2.528 7.744 -5.145 1.00 88.19 195 GLY A N 1
ATOM 1502 C CA . GLY A 1 195 ? 1.321 7.062 -5.590 1.00 88.19 195 GLY A CA 1
ATOM 1503 C C . GLY A 1 195 ? 1.652 5.846 -6.441 1.00 88.19 195 GLY A C 1
ATOM 1504 O O . GLY A 1 195 ? 2.527 5.901 -7.308 1.00 88.19 195 GLY A O 1
ATOM 1505 N N . LEU A 1 196 ? 0.922 4.759 -6.205 1.00 89.06 196 LEU A N 1
ATOM 1506 C CA . LEU A 1 196 ? 0.901 3.582 -7.063 1.00 89.06 196 LEU A CA 1
ATOM 1507 C C . LEU A 1 196 ? -0.502 3.447 -7.657 1.00 89.06 196 LEU A C 1
ATOM 1509 O O . LEU A 1 196 ? -1.488 3.423 -6.922 1.00 89.06 196 LEU A O 1
ATOM 1513 N N . ASP A 1 197 ? -0.605 3.361 -8.978 1.00 87.31 197 ASP A N 1
ATOM 1514 C CA . ASP A 1 197 ? -1.891 3.306 -9.683 1.00 87.31 197 ASP A CA 1
ATOM 1515 C C . ASP A 1 197 ? -1.841 2.288 -10.828 1.00 87.31 197 ASP A C 1
ATOM 1517 O O . ASP A 1 197 ? -0.767 1.796 -11.188 1.00 87.31 197 ASP A O 1
ATOM 1521 N N . ARG A 1 198 ? -3.005 1.965 -11.404 1.00 88.25 198 ARG A N 1
ATOM 1522 C CA . ARG A 1 198 ? -3.167 0.951 -12.461 1.00 88.25 198 ARG A CA 1
ATOM 1523 C C . ARG A 1 198 ? -2.524 -0.375 -12.063 1.00 88.25 198 ARG A C 1
ATOM 1525 O O . ARG A 1 198 ? -1.737 -0.956 -12.804 1.00 88.25 198 ARG A O 1
ATOM 1532 N N . LEU A 1 199 ? -2.801 -0.797 -10.838 1.00 88.25 199 LEU A N 1
ATOM 1533 C CA . LEU A 1 199 ? -2.200 -1.983 -10.264 1.00 88.25 199 LEU A CA 1
ATOM 1534 C C . LEU A 1 199 ? -2.841 -3.248 -10.858 1.00 88.25 199 LEU A C 1
ATOM 1536 O O . LEU A 1 199 ? -4.051 -3.444 -10.755 1.00 88.25 199 LEU A O 1
ATOM 1540 N N . GLU A 1 200 ? -2.031 -4.106 -11.477 1.00 89.44 200 GLU A N 1
ATOM 1541 C CA . GLU A 1 200 ? -2.465 -5.357 -12.105 1.00 89.44 200 GLU A CA 1
ATOM 1542 C C . GLU A 1 200 ? -2.016 -6.554 -11.267 1.00 89.44 200 GLU A C 1
ATOM 1544 O O . GLU A 1 200 ? -0.836 -6.685 -10.926 1.00 89.44 200 GLU A O 1
ATOM 1549 N N . GLN A 1 201 ? -2.967 -7.434 -10.924 1.00 90.00 201 GLN A N 1
ATOM 1550 C CA . GLN A 1 201 ? -2.731 -8.597 -10.051 1.00 90.00 201 GLN A CA 1
ATOM 1551 C C . GLN A 1 201 ? -2.004 -8.219 -8.750 1.00 90.00 201 GLN A C 1
ATOM 1553 O O . GLN A 1 201 ? -1.215 -8.995 -8.212 1.00 90.00 201 GLN A O 1
ATOM 1558 N N . PHE A 1 202 ? -2.239 -6.997 -8.272 1.00 86.94 202 PHE A N 1
ATOM 1559 C CA . PHE A 1 202 ? -1.500 -6.421 -7.167 1.00 86.94 202 PHE A CA 1
ATOM 1560 C C . PHE A 1 202 ? -2.216 -6.661 -5.853 1.00 86.94 202 PHE A C 1
ATOM 1562 O O . PHE A 1 202 ? -3.442 -6.567 -5.760 1.00 86.94 202 PHE A O 1
ATOM 1569 N N . TYR A 1 203 ? -1.440 -6.969 -4.828 1.00 86.50 203 TYR A N 1
ATOM 1570 C CA . TYR A 1 203 ? -1.952 -7.318 -3.525 1.00 86.50 203 TYR A CA 1
ATOM 1571 C C . TYR A 1 203 ? -1.017 -6.879 -2.406 1.00 86.50 203 TYR A C 1
ATOM 1573 O O . TYR A 1 203 ? 0.203 -6.801 -2.557 1.00 86.50 203 TYR A O 1
ATOM 1581 N N . ILE A 1 204 ? -1.605 -6.643 -1.240 1.00 84.50 204 ILE A N 1
ATOM 1582 C CA . ILE A 1 204 ? -0.874 -6.485 0.009 1.00 84.50 204 ILE A CA 1
ATOM 1583 C C . ILE A 1 204 ? -0.648 -7.876 0.591 1.00 84.50 204 ILE A C 1
ATOM 1585 O O . ILE A 1 204 ? -1.603 -8.596 0.868 1.00 84.50 204 ILE A O 1
ATOM 1589 N N . LYS A 1 205 ? 0.616 -8.265 0.748 1.00 85.56 205 LYS A N 1
ATOM 1590 C CA . LYS A 1 205 ? 1.035 -9.540 1.340 1.00 85.56 205 LYS A CA 1
ATOM 1591 C C . LYS A 1 205 ? 1.134 -9.463 2.861 1.00 85.56 205 LYS A C 1
ATOM 1593 O O . LYS A 1 205 ? 0.832 -10.439 3.536 1.00 85.56 205 LYS A O 1
ATOM 1598 N N . ASN A 1 206 ? 1.621 -8.339 3.382 1.00 83.06 206 ASN A N 1
ATOM 1599 C CA . ASN A 1 206 ? 1.760 -8.117 4.816 1.00 83.06 206 ASN A CA 1
ATOM 1600 C C . ASN A 1 206 ? 1.669 -6.624 5.135 1.00 83.06 206 ASN A C 1
ATOM 1602 O O . ASN A 1 206 ? 2.130 -5.790 4.353 1.00 83.06 206 ASN A O 1
ATOM 1606 N N . ILE A 1 207 ? 1.130 -6.306 6.306 1.00 82.19 207 ILE A N 1
ATOM 1607 C CA . ILE A 1 207 ? 1.222 -4.985 6.919 1.00 82.19 207 ILE A CA 1
ATOM 1608 C C . ILE A 1 207 ? 1.652 -5.207 8.367 1.00 82.19 207 ILE A C 1
ATOM 1610 O O . ILE A 1 207 ? 0.981 -5.903 9.138 1.00 82.19 207 ILE A O 1
ATOM 1614 N N . SER A 1 208 ? 2.772 -4.603 8.739 1.00 82.56 208 SER A N 1
ATOM 1615 C CA . SER A 1 208 ? 3.307 -4.664 10.096 1.00 82.56 208 SER A CA 1
ATOM 1616 C C . SER A 1 208 ? 3.483 -3.265 10.663 1.00 82.56 208 SER A C 1
ATOM 1618 O O . SER A 1 208 ? 3.882 -2.344 9.946 1.00 82.56 208 SER A O 1
ATOM 1620 N N . LEU A 1 209 ? 3.228 -3.125 11.958 1.00 78.69 209 LEU A N 1
ATOM 1621 C CA . LEU A 1 209 ? 3.538 -1.911 12.699 1.00 78.69 209 LEU A CA 1
ATOM 1622 C C . LEU A 1 209 ? 4.987 -1.952 13.163 1.00 78.69 209 LEU A C 1
ATOM 1624 O O . LEU A 1 209 ? 5.377 -2.899 13.844 1.00 78.69 209 LEU A O 1
ATOM 1628 N N . ASP A 1 210 ? 5.756 -0.920 12.832 1.00 77.25 210 ASP A N 1
ATOM 1629 C CA . ASP A 1 210 ? 7.130 -0.759 13.298 1.00 77.25 210 ASP A CA 1
ATOM 1630 C C . ASP A 1 210 ? 7.173 0.377 14.339 1.00 77.25 210 ASP A C 1
ATOM 1632 O O . ASP A 1 210 ? 7.151 1.555 13.964 1.00 77.25 210 ASP A O 1
ATOM 1636 N N . PRO A 1 211 ? 7.187 0.066 15.652 1.00 72.88 211 PRO A N 1
ATOM 1637 C CA . PRO A 1 211 ? 7.212 1.091 16.694 1.00 72.88 211 PRO A CA 1
ATOM 1638 C C . PRO A 1 211 ? 8.539 1.864 16.737 1.00 72.88 211 PRO A C 1
ATOM 1640 O O . PRO A 1 211 ? 8.557 2.992 17.233 1.00 72.88 211 PRO A O 1
ATOM 1643 N N . LEU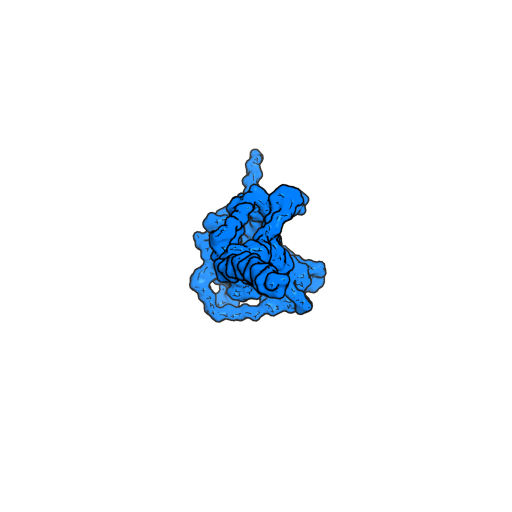 A 1 212 ? 9.635 1.306 16.199 1.00 75.25 212 LEU A N 1
ATOM 1644 C CA . LEU A 1 212 ? 10.940 1.975 16.145 1.00 75.25 212 LEU A CA 1
ATOM 1645 C C . LEU A 1 212 ? 10.946 3.049 15.057 1.00 75.25 212 LEU A C 1
ATOM 1647 O O . LEU A 1 212 ? 11.327 4.191 15.318 1.00 75.25 212 LEU A O 1
ATOM 1651 N N . LEU A 1 213 ? 10.464 2.691 13.864 1.00 72.50 213 LEU A N 1
ATOM 1652 C CA . LEU A 1 213 ? 10.307 3.612 12.734 1.00 72.50 213 LEU A CA 1
ATOM 1653 C C . LEU A 1 213 ? 9.034 4.465 12.826 1.00 72.50 213 LEU A C 1
ATOM 1655 O O . LEU A 1 213 ? 8.819 5.341 11.995 1.00 72.50 213 LEU A O 1
ATOM 1659 N N . LYS A 1 214 ? 8.190 4.222 13.838 1.00 74.81 214 LYS A N 1
ATOM 1660 C CA . LYS A 1 214 ? 6.919 4.925 14.078 1.00 74.81 214 LYS A CA 1
ATOM 1661 C C . LYS A 1 214 ? 6.029 4.928 12.836 1.00 74.81 214 LYS A C 1
ATOM 1663 O O . LYS A 1 214 ? 5.457 5.957 12.493 1.00 74.81 214 LYS A O 1
ATOM 1668 N N . GLY A 1 215 ? 5.927 3.794 12.148 1.00 75.62 215 GLY A N 1
ATOM 1669 C CA . GLY A 1 215 ? 5.213 3.728 10.877 1.00 75.62 215 GLY A CA 1
ATOM 1670 C C . GLY A 1 215 ? 4.659 2.354 10.534 1.00 75.62 215 GLY A C 1
ATOM 1671 O O . GLY A 1 215 ? 4.767 1.392 11.298 1.00 75.62 215 GLY A O 1
ATOM 1672 N N . MET A 1 216 ? 4.045 2.277 9.355 1.00 78.81 216 MET A N 1
ATOM 1673 C CA . MET A 1 216 ? 3.585 1.027 8.753 1.00 78.81 216 MET A CA 1
ATOM 1674 C C . MET A 1 216 ? 4.605 0.527 7.740 1.00 78.81 216 MET A C 1
ATOM 1676 O O . MET A 1 216 ? 5.009 1.256 6.835 1.00 78.81 216 MET A O 1
ATOM 1680 N N . ARG A 1 217 ? 4.955 -0.753 7.832 1.00 83.88 217 ARG A N 1
ATOM 1681 C CA . ARG A 1 217 ? 5.676 -1.454 6.772 1.00 83.88 217 ARG A CA 1
ATOM 1682 C C . ARG A 1 217 ? 4.686 -2.281 5.969 1.00 83.88 217 ARG A C 1
ATOM 1684 O O . ARG A 1 217 ? 4.016 -3.154 6.514 1.00 83.88 217 ARG A O 1
ATOM 1691 N N . PHE A 1 218 ? 4.644 -2.024 4.667 1.00 84.69 218 PHE A N 1
ATOM 1692 C CA . PHE A 1 218 ? 3.859 -2.793 3.709 1.00 84.69 218 PHE A CA 1
ATOM 1693 C C . PHE A 1 218 ? 4.773 -3.729 2.940 1.00 84.69 218 PHE A C 1
ATOM 1695 O O . PHE A 1 218 ? 5.803 -3.315 2.409 1.00 84.69 218 PHE A O 1
ATOM 1702 N N . GLN A 1 219 ? 4.363 -4.984 2.830 1.00 88.12 219 GLN A N 1
ATOM 1703 C CA . GLN A 1 219 ? 4.882 -5.888 1.822 1.00 88.12 219 GLN A CA 1
ATOM 1704 C C . GLN A 1 219 ? 3.817 -6.042 0.747 1.00 88.12 219 GLN A C 1
ATOM 1706 O O . GLN A 1 219 ? 2.712 -6.507 1.021 1.00 88.12 219 GLN A O 1
ATOM 1711 N N . LEU A 1 220 ? 4.159 -5.650 -0.472 1.00 89.06 220 LEU A N 1
ATOM 1712 C CA . LEU A 1 220 ? 3.269 -5.651 -1.627 1.00 89.06 220 LEU A CA 1
ATOM 1713 C C . LEU A 1 220 ? 3.776 -6.665 -2.662 1.00 89.06 220 LEU A C 1
ATOM 1715 O O . LEU A 1 220 ? 4.961 -7.000 -2.672 1.00 89.06 220 LEU A O 1
ATOM 1719 N N . GLY A 1 221 ? 2.896 -7.162 -3.525 1.00 89.31 221 GLY A N 1
ATOM 1720 C CA . GLY A 1 221 ? 3.256 -8.017 -4.656 1.00 89.31 221 GLY A CA 1
ATOM 1721 C C . GLY A 1 221 ? 2.345 -7.759 -5.851 1.00 89.31 221 GLY A C 1
ATOM 1722 O O . GLY A 1 221 ? 1.199 -7.375 -5.660 1.00 89.31 221 GLY A O 1
ATOM 1723 N N . GLY A 1 222 ? 2.855 -7.956 -7.069 1.00 91.00 222 GLY A N 1
ATOM 1724 C CA . GLY A 1 222 ? 2.127 -7.754 -8.329 1.00 91.00 222 GLY A CA 1
ATOM 1725 C C . GLY A 1 222 ? 2.809 -6.754 -9.263 1.00 91.00 222 GLY A C 1
ATOM 1726 O O . GLY A 1 222 ? 3.987 -6.440 -9.087 1.00 91.00 222 GLY A O 1
ATOM 1727 N N . VAL A 1 223 ? 2.073 -6.257 -10.263 1.00 89.50 223 VAL A N 1
ATOM 1728 C CA . VAL A 1 223 ? 2.593 -5.321 -11.272 1.00 89.50 223 VAL A CA 1
ATOM 1729 C C . VAL A 1 223 ? 2.017 -3.924 -11.051 1.00 89.50 223 VAL A C 1
ATOM 1731 O O . VAL A 1 223 ? 0.809 -3.711 -11.145 1.00 89.50 223 VAL A O 1
ATOM 1734 N N . ALA A 1 224 ? 2.884 -2.952 -10.759 1.00 90.19 224 ALA A N 1
ATOM 1735 C CA . ALA A 1 224 ? 2.479 -1.554 -10.664 1.00 90.19 224 ALA A CA 1
ATOM 1736 C C . ALA A 1 224 ? 2.460 -0.916 -12.055 1.00 90.19 224 ALA A C 1
ATOM 1738 O O . ALA A 1 224 ? 3.511 -0.675 -12.656 1.00 90.19 224 ALA A O 1
ATOM 1739 N N . GLY A 1 225 ? 1.261 -0.627 -12.563 1.00 88.62 225 GLY A N 1
ATOM 1740 C CA . GLY A 1 225 ? 1.095 0.036 -13.846 1.00 88.62 225 GLY A CA 1
ATOM 1741 C C . GLY A 1 225 ? 1.694 1.433 -13.839 1.00 88.62 225 GLY A C 1
ATOM 1742 O O . GLY A 1 225 ? 2.342 1.772 -14.814 1.00 88.62 225 GLY A O 1
ATOM 1743 N N . HIS A 1 226 ? 1.565 2.207 -12.759 1.00 90.50 226 HIS A N 1
ATOM 1744 C CA . HIS A 1 226 ? 2.212 3.506 -12.556 1.00 90.50 226 HIS A CA 1
ATOM 1745 C C . HIS A 1 226 ? 2.848 3.589 -11.164 1.00 90.50 226 HIS A C 1
ATOM 1747 O O . HIS A 1 226 ? 2.213 3.238 -10.171 1.00 90.50 226 HIS A O 1
ATOM 1753 N N . VAL A 1 227 ? 4.070 4.122 -11.099 1.00 90.38 227 VAL A N 1
ATOM 1754 C CA . VAL A 1 227 ? 4.753 4.499 -9.855 1.00 90.38 227 VAL A CA 1
ATOM 1755 C C . VAL A 1 227 ? 5.135 5.959 -10.010 1.00 90.38 227 VAL A C 1
ATOM 1757 O O . VAL A 1 227 ? 5.969 6.274 -10.854 1.00 90.38 227 VAL A O 1
ATOM 1760 N N . VAL A 1 228 ? 4.498 6.854 -9.262 1.00 90.56 228 VAL A N 1
ATOM 1761 C CA . VAL A 1 228 ? 4.728 8.294 -9.409 1.00 90.56 228 VAL A CA 1
ATOM 1762 C C . VAL A 1 228 ? 5.212 8.909 -8.111 1.00 90.56 228 VAL A C 1
ATOM 1764 O O . VAL A 1 228 ? 4.664 8.630 -7.042 1.00 90.56 228 VAL A O 1
ATOM 1767 N N . THR A 1 229 ? 6.200 9.791 -8.230 1.00 90.12 229 THR A N 1
ATOM 1768 C CA . THR A 1 229 ? 6.532 10.761 -7.191 1.00 90.12 229 THR A CA 1
ATOM 1769 C C . THR A 1 229 ? 6.137 12.160 -7.650 1.00 90.12 229 THR A C 1
ATOM 1771 O O . THR A 1 229 ? 6.253 12.498 -8.830 1.00 90.12 229 THR A O 1
ATOM 1774 N N . LYS A 1 230 ? 5.617 12.990 -6.745 1.00 85.81 230 LYS A N 1
ATOM 1775 C CA . LYS A 1 230 ? 5.335 14.402 -7.038 1.00 85.81 230 LYS A CA 1
ATOM 1776 C C . LYS A 1 230 ? 6.246 15.273 -6.196 1.00 85.81 230 LYS A C 1
ATOM 1778 O O . LYS A 1 230 ? 6.024 15.364 -4.992 1.00 85.81 230 LYS A O 1
ATOM 1783 N N . SER A 1 231 ? 7.182 15.946 -6.857 1.00 82.88 231 SER A N 1
ATOM 1784 C CA . SER A 1 231 ? 7.994 16.999 -6.256 1.00 82.88 231 SER A CA 1
ATOM 1785 C C . SER A 1 231 ? 7.635 18.331 -6.911 1.00 82.88 231 SER A C 1
ATOM 1787 O O . SER A 1 231 ? 7.792 18.523 -8.121 1.00 82.88 231 SER A O 1
ATOM 1789 N N . GLY A 1 232 ? 7.037 19.238 -6.137 1.00 80.88 232 GLY A N 1
ATOM 1790 C CA . GLY A 1 232 ? 6.502 20.498 -6.660 1.00 80.88 232 GLY A CA 1
ATOM 1791 C C . GLY A 1 232 ? 5.333 20.307 -7.652 1.00 80.88 232 GLY A C 1
ATOM 1792 O O . GLY A 1 232 ? 4.421 19.517 -7.388 1.00 80.88 232 GLY A O 1
ATOM 1793 N N . PRO A 1 233 ? 5.281 21.052 -8.777 1.00 81.12 233 PRO A N 1
ATOM 1794 C CA . PRO A 1 233 ? 4.147 21.008 -9.705 1.00 81.12 233 PRO A CA 1
ATOM 1795 C C . PRO A 1 233 ? 4.168 19.807 -10.665 1.00 81.12 233 PRO A C 1
ATOM 1797 O O . PRO A 1 233 ? 3.160 19.554 -11.325 1.00 81.12 233 PRO A O 1
ATOM 1800 N N . PHE A 1 234 ? 5.274 19.062 -10.749 1.00 84.81 234 PHE A N 1
ATOM 1801 C CA . PHE A 1 234 ? 5.461 18.011 -11.749 1.00 84.81 234 PHE A CA 1
ATOM 1802 C C . PHE A 1 234 ? 5.374 16.608 -11.139 1.00 84.81 234 PHE A C 1
ATOM 1804 O O . PHE A 1 234 ? 5.886 16.342 -10.053 1.00 84.81 234 PHE A O 1
ATOM 1811 N N . LEU A 1 235 ? 4.725 15.702 -11.873 1.00 89.12 235 LEU A N 1
ATOM 1812 C CA . LEU A 1 235 ? 4.738 14.269 -11.590 1.00 89.12 235 LEU A CA 1
ATOM 1813 C C . LEU A 1 235 ? 5.936 13.637 -12.301 1.00 89.12 235 LEU A C 1
ATOM 1815 O O . LEU A 1 235 ? 6.111 13.829 -13.505 1.00 89.12 235 LEU A O 1
ATOM 1819 N N . LYS A 1 236 ? 6.734 12.869 -11.564 1.00 91.06 236 LYS A N 1
ATOM 1820 C CA . LYS A 1 236 ? 7.836 12.064 -12.082 1.00 91.06 236 LYS A CA 1
ATOM 1821 C C . LYS A 1 236 ? 7.412 10.599 -12.075 1.00 91.06 236 LYS A C 1
ATOM 1823 O O . LYS A 1 236 ? 7.037 10.066 -11.036 1.00 91.06 236 LYS A O 1
ATOM 1828 N N . ASP A 1 237 ? 7.464 9.956 -13.238 1.00 92.88 237 ASP A N 1
ATOM 1829 C CA . ASP A 1 237 ? 7.298 8.505 -13.344 1.00 92.88 237 ASP A CA 1
ATOM 1830 C C . ASP A 1 237 ? 8.599 7.830 -12.893 1.00 92.88 237 ASP A C 1
ATOM 1832 O O . ASP A 1 237 ? 9.687 8.181 -13.353 1.00 92.88 237 ASP A O 1
ATOM 1836 N N . CYS A 1 238 ? 8.487 6.900 -11.952 1.00 91.56 238 CYS A N 1
ATOM 1837 C CA . CYS A 1 238 ? 9.596 6.149 -11.372 1.00 91.56 238 CYS A CA 1
ATOM 1838 C C . CYS A 1 238 ? 9.608 4.696 -11.850 1.00 91.56 238 CYS A C 1
ATOM 1840 O O . CYS A 1 238 ? 10.196 3.835 -11.208 1.00 91.56 238 CYS A O 1
ATOM 1842 N N . ARG A 1 239 ? 8.927 4.373 -12.950 1.00 91.44 239 ARG A N 1
ATOM 1843 C CA . ARG A 1 239 ? 9.071 3.059 -13.578 1.00 91.44 239 ARG A CA 1
ATOM 1844 C C . ARG A 1 239 ? 10.352 2.992 -14.395 1.00 91.44 239 ARG A C 1
ATOM 1846 O O . ARG A 1 239 ? 10.756 3.964 -15.029 1.00 91.44 239 ARG A O 1
ATOM 1853 N N . LEU A 1 240 ? 10.931 1.797 -14.452 1.00 89.81 240 LEU A N 1
ATOM 1854 C CA . LEU A 1 240 ? 11.988 1.501 -15.411 1.00 89.81 240 LEU A CA 1
ATOM 1855 C C . LEU A 1 240 ? 11.416 1.522 -16.824 1.00 89.81 240 LEU A C 1
ATOM 1857 O O . LEU A 1 240 ? 10.417 0.851 -17.110 1.00 89.81 240 LEU A O 1
ATOM 1861 N N . SER A 1 241 ? 12.055 2.260 -17.729 1.00 90.31 241 SER A N 1
ATOM 1862 C CA . SER A 1 241 ? 11.683 2.174 -19.132 1.00 90.31 241 SER A CA 1
ATOM 1863 C C . SER A 1 241 ? 12.133 0.827 -19.705 1.00 90.31 241 SER A C 1
ATOM 1865 O O . SER A 1 241 ? 13.113 0.221 -19.262 1.00 90.31 241 SER A O 1
ATOM 1867 N N . LYS A 1 242 ? 11.447 0.350 -20.752 1.00 87.81 242 LYS A N 1
ATOM 1868 C CA . LYS A 1 242 ? 11.885 -0.858 -21.475 1.00 87.81 242 LYS A CA 1
ATOM 1869 C C . LYS A 1 242 ? 13.316 -0.708 -21.993 1.00 87.81 242 LYS A C 1
ATOM 1871 O O . LYS A 1 242 ? 14.056 -1.686 -22.028 1.00 87.81 242 LYS A O 1
ATOM 1876 N N . PHE A 1 243 ? 13.702 0.509 -22.367 1.00 89.38 243 PHE A N 1
ATOM 1877 C CA . PHE A 1 243 ? 15.054 0.806 -22.814 1.00 89.38 243 PHE A CA 1
ATOM 1878 C C . PHE A 1 243 ? 16.073 0.632 -21.681 1.00 89.38 243 PHE A C 1
ATOM 1880 O O . PHE A 1 243 ? 17.065 -0.064 -21.882 1.00 89.38 243 PHE A O 1
ATOM 1887 N N . ASP A 1 244 ? 15.779 1.136 -20.477 1.00 88.12 244 ASP A N 1
ATOM 1888 C CA . ASP A 1 244 ? 16.640 0.946 -19.300 1.00 88.12 244 ASP A CA 1
ATOM 1889 C C . ASP A 1 244 ? 16.823 -0.543 -19.002 1.00 88.12 244 ASP A C 1
ATOM 1891 O O . ASP A 1 244 ? 17.944 -1.019 -18.843 1.00 88.12 244 ASP A O 1
ATOM 1895 N N . THR A 1 245 ? 15.733 -1.318 -19.029 1.00 88.56 245 THR A N 1
ATOM 1896 C CA . THR A 1 245 ? 15.812 -2.771 -18.805 1.00 88.56 245 THR A CA 1
ATOM 1897 C C . THR A 1 245 ? 16.606 -3.503 -19.895 1.00 88.56 245 THR A C 1
ATOM 1899 O O . THR A 1 245 ? 17.303 -4.473 -19.597 1.00 88.56 245 THR A O 1
ATOM 1902 N N . LEU A 1 246 ? 16.543 -3.040 -21.152 1.00 87.88 246 LEU A N 1
ATOM 1903 C CA . LEU A 1 246 ? 17.280 -3.613 -22.282 1.00 87.88 246 LEU A CA 1
ATOM 1904 C C . LEU A 1 246 ? 18.789 -3.390 -22.117 1.00 87.88 246 LEU A C 1
ATOM 1906 O O . LEU A 1 246 ? 19.576 -4.314 -22.326 1.00 87.88 246 LEU A O 1
ATOM 1910 N N . TRP A 1 247 ? 19.177 -2.180 -21.708 1.00 88.50 247 TRP A N 1
ATOM 1911 C CA . TRP A 1 247 ? 20.572 -1.789 -21.494 1.00 88.50 247 TRP A CA 1
ATOM 1912 C C . TRP A 1 247 ? 21.218 -2.478 -20.294 1.00 88.50 247 TRP A C 1
ATOM 1914 O O . TRP A 1 247 ? 22.437 -2.560 -20.223 1.00 88.50 247 TRP A O 1
ATOM 1924 N N . GLN A 1 248 ? 20.426 -3.024 -19.373 1.00 87.75 248 GLN A N 1
ATOM 1925 C CA . GLN A 1 248 ? 20.953 -3.796 -18.249 1.00 87.75 248 GLN A CA 1
ATOM 1926 C C . GLN A 1 248 ? 21.141 -5.287 -18.561 1.00 87.75 248 GLN A C 1
ATOM 1928 O O . GLN A 1 248 ? 21.705 -6.014 -17.745 1.00 87.75 248 GLN A O 1
ATOM 1933 N N . ASN A 1 249 ? 20.707 -5.776 -19.730 1.00 89.00 249 ASN A N 1
ATOM 1934 C CA . ASN A 1 249 ? 20.877 -7.178 -20.101 1.00 89.00 249 ASN A CA 1
ATOM 1935 C C . ASN A 1 249 ? 22.160 -7.381 -20.936 1.00 89.00 249 ASN A C 1
ATOM 1937 O O . ASN A 1 249 ? 22.160 -7.094 -22.140 1.00 89.00 249 ASN A O 1
ATOM 1941 N N . PRO A 1 250 ? 23.243 -7.949 -20.365 1.00 87.31 250 PRO A N 1
ATOM 1942 C CA . PRO A 1 250 ? 24.523 -8.075 -21.062 1.00 87.31 250 PRO A CA 1
ATOM 1943 C C . PRO A 1 250 ? 24.426 -8.943 -22.320 1.00 87.31 250 PRO A C 1
ATOM 1945 O O . PRO A 1 250 ? 25.127 -8.694 -23.297 1.00 87.31 250 PRO A O 1
ATOM 1948 N N . ARG A 1 251 ? 23.524 -9.935 -22.348 1.00 90.62 251 ARG A N 1
ATOM 1949 C CA . ARG A 1 251 ? 23.328 -10.792 -23.528 1.00 90.62 251 ARG A CA 1
ATOM 1950 C C . ARG A 1 251 ? 22.762 -10.006 -24.705 1.00 90.62 251 ARG A C 1
ATOM 1952 O O . ARG A 1 251 ? 23.181 -10.230 -25.837 1.00 90.62 251 ARG A O 1
ATOM 1959 N N . LEU A 1 252 ? 21.838 -9.082 -24.439 1.00 89.12 252 LEU A N 1
ATOM 1960 C CA . LEU A 1 252 ? 21.263 -8.225 -25.475 1.00 89.12 252 LEU A CA 1
ATOM 1961 C C . LEU A 1 252 ? 22.279 -7.202 -25.971 1.00 89.12 252 LEU A C 1
ATOM 1963 O O . LEU A 1 252 ? 22.380 -7.012 -27.178 1.00 89.12 252 LEU A O 1
ATOM 1967 N N . ILE A 1 253 ? 23.080 -6.618 -25.075 1.00 89.75 253 ILE A N 1
ATOM 1968 C CA . ILE A 1 253 ? 24.173 -5.717 -25.466 1.00 89.75 253 ILE A CA 1
ATOM 1969 C C . ILE A 1 253 ? 25.178 -6.438 -26.370 1.00 89.75 253 ILE A C 1
ATOM 1971 O O . ILE A 1 253 ? 25.555 -5.906 -27.413 1.00 89.75 253 ILE A O 1
ATOM 1975 N N . ILE A 1 254 ? 25.587 -7.660 -26.014 1.00 92.56 254 ILE A N 1
ATOM 1976 C CA . ILE A 1 254 ? 26.497 -8.467 -26.838 1.00 92.56 254 ILE A CA 1
ATOM 1977 C C . ILE A 1 254 ? 25.866 -8.766 -28.201 1.00 92.56 254 ILE A C 1
ATOM 1979 O O . ILE A 1 254 ? 26.510 -8.552 -29.225 1.00 92.56 254 ILE A O 1
ATOM 1983 N N . LEU A 1 255 ? 24.604 -9.208 -28.240 1.00 93.25 255 LEU A N 1
ATOM 1984 C CA . LEU A 1 255 ? 23.900 -9.484 -29.496 1.00 93.25 255 LEU A CA 1
ATOM 1985 C C . LEU A 1 255 ? 23.824 -8.240 -30.388 1.00 93.25 255 LEU A C 1
ATOM 1987 O O . LEU A 1 255 ? 24.120 -8.310 -31.579 1.00 93.25 255 LEU A O 1
ATOM 1991 N N . LEU A 1 256 ? 23.458 -7.097 -29.809 1.00 91.94 256 LEU A N 1
ATOM 1992 C CA . LEU A 1 256 ? 23.360 -5.829 -30.520 1.00 91.94 256 LEU A CA 1
ATOM 1993 C C . LEU A 1 256 ? 24.738 -5.392 -31.033 1.00 91.94 256 LEU A C 1
ATOM 1995 O O . LEU A 1 256 ? 24.847 -4.952 -32.173 1.00 91.94 256 LEU A O 1
ATOM 1999 N N . SER A 1 257 ? 25.798 -5.621 -30.254 1.00 92.31 257 SER A N 1
ATOM 2000 C CA . SER A 1 257 ? 27.183 -5.361 -30.671 1.00 92.31 257 SER A CA 1
ATOM 2001 C C . SER A 1 257 ? 27.608 -6.249 -31.846 1.00 92.31 257 SER A C 1
ATOM 2003 O O . SER A 1 257 ? 28.216 -5.757 -32.795 1.00 92.31 257 SER A O 1
ATOM 2005 N N . ILE A 1 258 ? 27.239 -7.537 -31.831 1.00 94.50 258 ILE A N 1
ATOM 2006 C CA . ILE A 1 258 ? 27.474 -8.462 -32.951 1.00 94.50 258 ILE A CA 1
ATOM 2007 C C . ILE A 1 258 ? 26.739 -7.969 -34.200 1.00 94.50 258 ILE A C 1
ATOM 2009 O O . ILE A 1 258 ? 27.347 -7.882 -35.260 1.00 94.50 258 ILE A O 1
ATOM 2013 N N . ILE A 1 259 ? 25.459 -7.601 -34.091 1.00 94.56 259 ILE A N 1
ATOM 2014 C CA . ILE A 1 259 ? 24.666 -7.106 -35.229 1.00 94.56 259 ILE A CA 1
ATOM 2015 C C . ILE A 1 259 ? 25.274 -5.822 -35.804 1.00 94.56 259 ILE A C 1
ATOM 2017 O O . ILE A 1 259 ? 25.464 -5.722 -37.018 1.00 94.56 259 ILE A O 1
ATOM 2021 N N . VAL A 1 260 ? 25.627 -4.865 -34.940 1.00 95.44 260 VAL A N 1
ATOM 2022 C CA . VAL A 1 260 ? 26.266 -3.597 -35.329 1.00 95.44 260 VAL A CA 1
ATOM 2023 C C . VAL A 1 260 ? 27.605 -3.831 -36.026 1.00 95.44 260 VAL A C 1
ATOM 2025 O O . VAL A 1 260 ? 27.974 -3.041 -36.888 1.00 95.44 260 VAL A O 1
ATOM 2028 N N . TRP A 1 261 ? 28.316 -4.916 -35.713 1.00 96.00 261 TRP A N 1
ATOM 2029 C CA . TRP A 1 261 ? 29.575 -5.260 -36.371 1.00 96.00 261 TRP A CA 1
ATOM 2030 C C . TRP A 1 261 ? 29.387 -6.057 -37.674 1.00 96.00 261 TRP A C 1
ATOM 2032 O O . TRP A 1 261 ? 30.028 -5.769 -38.687 1.00 96.00 261 TRP A O 1
ATOM 2042 N N . VAL A 1 262 ? 28.474 -7.032 -37.687 1.00 96.81 262 VAL A N 1
ATOM 2043 C CA . VAL A 1 262 ? 28.190 -7.905 -38.841 1.00 96.81 262 VAL A CA 1
ATOM 2044 C C . VAL A 1 262 ? 27.545 -7.131 -39.992 1.00 96.81 262 VAL A C 1
ATOM 2046 O O . VAL A 1 262 ? 27.827 -7.403 -41.158 1.00 96.81 262 VAL A O 1
ATOM 2049 N N . PHE A 1 263 ? 26.697 -6.146 -39.700 1.00 96.12 263 PHE A N 1
ATOM 2050 C CA . PHE A 1 263 ? 25.998 -5.377 -40.728 1.00 96.12 263 PHE A CA 1
ATOM 2051 C C . PHE A 1 263 ? 26.939 -4.569 -41.654 1.00 96.12 263 PHE A C 1
ATOM 2053 O O . PHE A 1 263 ? 26.904 -4.790 -42.868 1.00 96.12 263 PHE A O 1
ATOM 2060 N N . PRO A 1 264 ? 27.828 -3.684 -41.154 1.00 95.50 264 PRO A N 1
ATOM 2061 C CA . PRO A 1 264 ? 28.743 -2.928 -42.007 1.00 95.50 264 PRO A CA 1
ATOM 2062 C C . PRO A 1 264 ? 29.800 -3.817 -42.670 1.00 95.50 264 PRO A C 1
ATOM 2064 O O . PRO A 1 264 ? 30.155 -3.564 -43.820 1.00 95.50 264 PRO A O 1
ATOM 2067 N N . THR A 1 265 ? 30.271 -4.874 -41.999 1.00 95.81 265 THR A N 1
ATOM 2068 C CA . THR A 1 265 ? 31.227 -5.825 -42.593 1.00 95.81 265 THR A CA 1
ATOM 2069 C C . THR A 1 265 ? 30.604 -6.586 -43.762 1.00 95.81 265 THR A C 1
ATOM 2071 O O . THR A 1 265 ? 31.226 -6.694 -44.817 1.00 95.81 265 THR A O 1
ATOM 2074 N N . SER A 1 266 ? 29.343 -7.009 -43.635 1.00 95.94 266 SER A N 1
ATOM 2075 C CA . SER A 1 266 ? 28.595 -7.647 -44.725 1.00 95.94 266 SER A CA 1
ATOM 2076 C C . SER A 1 266 ? 28.357 -6.692 -45.899 1.00 95.94 266 SER A C 1
ATOM 2078 O O . SER A 1 266 ? 28.551 -7.076 -47.051 1.00 95.94 266 SER A O 1
ATOM 2080 N N . ILE A 1 267 ? 27.999 -5.428 -45.633 1.00 96.75 267 ILE A N 1
ATOM 2081 C CA . ILE A 1 267 ? 27.845 -4.403 -46.683 1.00 96.75 267 ILE A CA 1
ATOM 2082 C C . ILE A 1 267 ? 29.177 -4.129 -47.390 1.00 96.75 267 ILE A C 1
ATOM 2084 O O . ILE A 1 267 ? 29.208 -4.012 -48.616 1.00 96.75 267 ILE A O 1
ATOM 2088 N N . GLY A 1 268 ? 30.274 -4.029 -46.636 1.00 96.69 268 GLY A N 1
ATOM 2089 C CA . GLY A 1 268 ? 31.617 -3.840 -47.181 1.00 96.69 268 GLY A CA 1
ATOM 2090 C C . GLY A 1 268 ? 32.034 -4.999 -48.086 1.00 96.69 268 GLY A C 1
ATOM 2091 O O . GLY A 1 268 ? 32.444 -4.767 -49.222 1.00 96.69 268 GLY A O 1
ATOM 2092 N N . ALA A 1 269 ? 31.843 -6.238 -47.625 1.00 96.31 269 ALA A N 1
ATOM 2093 C CA . ALA A 1 269 ? 32.116 -7.441 -48.408 1.00 96.31 269 ALA A CA 1
ATOM 2094 C C . ALA A 1 269 ? 31.259 -7.509 -49.684 1.00 96.31 269 ALA A C 1
ATOM 2096 O O . ALA A 1 269 ? 31.777 -7.807 -50.758 1.00 96.31 269 ALA A O 1
ATOM 2097 N N . TYR A 1 270 ? 29.969 -7.168 -49.593 1.00 96.88 270 TYR A N 1
ATOM 2098 C CA . TYR A 1 270 ? 29.069 -7.131 -50.747 1.00 96.88 270 TYR A CA 1
ATOM 2099 C C . TYR A 1 270 ? 29.488 -6.082 -51.786 1.00 96.88 270 TYR A C 1
ATOM 2101 O O . TYR A 1 270 ? 29.528 -6.379 -52.979 1.00 96.88 270 TYR A O 1
ATOM 2109 N N . ARG A 1 271 ? 29.836 -4.862 -51.350 1.00 95.69 271 ARG A N 1
ATOM 2110 C CA . ARG A 1 271 ? 30.337 -3.812 -52.253 1.00 95.69 271 ARG A CA 1
ATOM 2111 C C . ARG A 1 271 ? 31.631 -4.232 -52.943 1.00 95.69 271 ARG A C 1
ATOM 2113 O O . ARG A 1 271 ? 31.763 -4.025 -54.142 1.00 95.69 271 ARG A O 1
ATOM 2120 N N . LEU A 1 272 ? 32.550 -4.847 -52.201 1.00 95.94 272 LEU A N 1
ATOM 2121 C CA . LEU A 1 272 ? 33.810 -5.342 -52.747 1.00 95.94 272 LEU A CA 1
ATOM 2122 C C . LEU A 1 272 ? 33.571 -6.438 -53.798 1.00 95.94 272 LEU A C 1
ATOM 2124 O O . LEU A 1 272 ? 34.105 -6.349 -54.898 1.00 95.94 272 LEU A O 1
ATOM 2128 N N . TYR A 1 273 ? 32.706 -7.413 -53.501 1.00 96.25 273 TYR A N 1
ATOM 2129 C CA . TYR A 1 273 ? 32.317 -8.461 -54.451 1.00 96.25 273 TYR A CA 1
ATOM 2130 C C . TYR A 1 273 ? 31.674 -7.897 -55.723 1.00 96.25 273 TYR A C 1
ATOM 2132 O O . TYR A 1 273 ? 31.970 -8.361 -56.821 1.00 96.25 273 TYR A O 1
ATOM 2140 N N . LYS A 1 274 ? 30.805 -6.887 -55.587 1.00 95.81 274 LYS A N 1
ATOM 2141 C CA . LYS A 1 274 ? 30.154 -6.248 -56.732 1.00 95.81 274 LYS A CA 1
ATOM 2142 C C . LYS A 1 274 ? 31.174 -5.596 -57.673 1.00 95.81 274 LYS A C 1
ATOM 2144 O O . LYS A 1 274 ? 31.076 -5.811 -58.875 1.00 95.81 274 LYS A O 1
ATOM 2149 N N . ASN A 1 275 ? 32.154 -4.868 -57.134 1.00 93.75 275 ASN A N 1
ATOM 2150 C CA . ASN A 1 275 ? 33.180 -4.206 -57.945 1.00 93.75 275 ASN A CA 1
ATOM 2151 C C . ASN A 1 275 ? 34.027 -5.218 -58.738 1.00 93.75 275 ASN A C 1
ATOM 2153 O O . ASN A 1 275 ? 34.261 -5.012 -59.918 1.00 93.75 275 ASN A O 1
ATOM 2157 N N . PHE A 1 276 ? 34.394 -6.357 -58.139 1.00 93.62 276 PHE A N 1
ATOM 2158 C CA . PHE A 1 276 ? 35.160 -7.410 -58.828 1.00 93.62 276 PHE A CA 1
ATOM 2159 C C . PHE A 1 276 ? 34.413 -8.129 -59.959 1.00 93.62 276 PHE A C 1
ATOM 2161 O O . PHE A 1 276 ? 35.037 -8.853 -60.723 1.00 93.62 276 PHE A O 1
ATOM 2168 N N . LYS A 1 277 ? 33.083 -8.019 -60.023 1.00 89.25 277 LYS A N 1
ATOM 2169 C CA . LYS A 1 277 ? 32.273 -8.650 -61.074 1.00 89.25 277 LYS A CA 1
ATOM 2170 C C . LYS A 1 277 ? 32.059 -7.729 -62.281 1.00 89.25 277 LYS A C 1
ATOM 2172 O O . LYS A 1 277 ? 31.645 -8.206 -63.335 1.00 89.25 277 LYS A O 1
ATOM 2177 N N . GLU A 1 278 ? 32.234 -6.424 -62.091 1.00 81.44 278 GLU A N 1
ATOM 2178 C CA . GLU A 1 278 ? 32.077 -5.413 -63.143 1.00 81.44 278 GLU A CA 1
ATOM 2179 C C . GLU A 1 278 ? 33.391 -5.157 -63.910 1.00 81.44 278 GLU A C 1
ATOM 2181 O O . GLU A 1 278 ? 33.323 -4.630 -65.021 1.00 81.44 278 GLU A O 1
ATOM 2186 N N . ASP A 1 279 ? 34.531 -5.590 -63.359 1.00 69.38 279 ASP A N 1
ATOM 2187 C CA . ASP A 1 279 ? 35.840 -5.693 -64.030 1.00 69.38 279 ASP A CA 1
ATOM 2188 C C . ASP A 1 279 ? 36.016 -7.049 -64.745 1.00 69.38 279 ASP A C 1
ATOM 2190 O O . ASP A 1 279 ? 36.616 -7.066 -65.847 1.00 69.38 279 ASP A O 1
#

Sequence (279 aa):
MELKDDQNQTITIRLAGETPSAILSISVKKADVNALGTLDPIRANHGSVVTLEITGKPYPAITIELQGKDASAILSAVLSITQPFQLITDYTKVNGIAELLYQEENSLTYRIQLREDSPFVLFTGTGSLRFKMQIPLQETANFFSTVAIPISALDFTRQDGAGNRVSAVFENGEISYPDYPNIEKVSFEAPDFIGLDRLEQFYIKNISLDPLLKGMRFQLGGVAGHVVTKSGPFLKDCRLSKFDTLWQNPRLIILLSIIVWVFPTSIGAYRLYKNFKED

pLDDT: mean 75.65, std 17.09, range [23.64, 96.88]

Secondary structure (DSSP, 8-state):
--------EEEEEEEP-SSSSB------SS--TT-SEEE---BB-TT-EEEEEEE-SSS-EEEEEEE-SSTT-EEEEEEEESS-EEEEEES-EEE--SEEE---TT-SEEEEE-BTTB-EEEEEEESEEEEEEE---SS-EE-B-SS-EEEEEEE-EEE-TTS-EEE---S-EEE--TT-TTSPPEEE-TT-EEEEEEEEEEEEEEEEEETTTTEEEEEEEEEEEEEEEEETTEEEE-SPPHHHHHHT-HHHHHHHHHHHHHHHHHHHHHHHHHHHHH-

Radius of gyration: 26.15 Å; chains: 1; bounding box: 62×51×96 Å